Protein AF-M4SA63-F1 (afdb_monomer_lite)

InterPro domains:
  IPR012548 Microtubule-associated tyrosine carboxypeptidase [PF08014] (40-314)
  IPR012548 Microtubule-associated tyrosine carboxypeptidase [PTHR31817] (20-310)
  IPR012548 Microtubule-associated tyrosine carboxypeptidase [SM01154] (38-317)

pLDDT: mean 89.95, std 10.85, range [29.05, 98.69]

Structure (mmCIF, N/CA/C/O backbone):
data_AF-M4SA63-F1
#
_entry.id   AF-M4SA63-F1
#
loop_
_atom_site.group_PDB
_atom_site.id
_atom_site.type_symbol
_atom_site.label_atom_id
_atom_site.label_alt_id
_atom_site.label_comp_id
_atom_site.label_asym_id
_atom_site.label_entity_id
_atom_site.label_seq_id
_atom_site.pdbx_PDB_ins_code
_atom_site.Cartn_x
_atom_site.Cartn_y
_atom_site.Cartn_z
_atom_site.occupancy
_atom_site.B_iso_or_equiv
_atom_site.auth_seq_id
_atom_site.auth_comp_id
_atom_site.auth_asym_id
_atom_site.auth_atom_id
_atom_site.pdbx_PDB_model_num
ATOM 1 N N . MET A 1 1 ? -27.014 4.317 32.267 1.00 65.62 1 MET A N 1
ATOM 2 C CA . MET A 1 1 ? -25.648 3.965 31.837 1.00 65.62 1 MET A CA 1
ATOM 3 C C . MET A 1 1 ? -24.638 4.798 32.592 1.00 65.62 1 MET A C 1
ATOM 5 O O . MET A 1 1 ? -24.848 5.996 32.753 1.00 65.62 1 MET A O 1
ATOM 9 N N . ASN A 1 2 ? -23.556 4.177 33.051 1.00 89.00 2 ASN A N 1
ATOM 10 C CA . ASN A 1 2 ? -22.410 4.895 33.606 1.00 89.00 2 ASN A CA 1
ATOM 11 C C . ASN A 1 2 ? -21.645 5.612 32.469 1.00 89.00 2 ASN A C 1
ATOM 13 O O . ASN A 1 2 ? -21.685 5.180 31.318 1.00 89.00 2 ASN A O 1
ATOM 17 N N . LYS A 1 3 ? -20.914 6.689 32.779 1.00 88.50 3 LYS A N 1
ATOM 18 C CA . LYS A 1 3 ? -20.091 7.479 31.845 1.00 88.50 3 LYS A CA 1
ATOM 19 C C . LYS A 1 3 ? -19.232 6.608 30.916 1.00 88.50 3 LYS A C 1
ATOM 21 O O . LYS A 1 3 ? -19.191 6.860 29.719 1.00 88.50 3 LYS A O 1
ATOM 26 N N . LYS A 1 4 ? -18.623 5.541 31.448 1.00 88.81 4 LYS A N 1
ATOM 27 C CA . LYS A 1 4 ? -17.800 4.596 30.670 1.00 88.81 4 LYS A CA 1
ATOM 28 C C . LYS A 1 4 ? -18.585 3.840 29.592 1.00 88.81 4 LYS A C 1
ATOM 30 O O . LYS A 1 4 ? -18.050 3.567 28.523 1.00 88.81 4 LYS A O 1
ATOM 35 N N . GLU A 1 5 ? -19.840 3.489 29.860 1.00 91.75 5 GLU A N 1
ATOM 36 C CA . GLU A 1 5 ? -20.696 2.798 28.887 1.00 91.75 5 GLU A CA 1
ATOM 37 C C . GLU A 1 5 ? -21.096 3.750 27.759 1.00 91.75 5 GLU A C 1
ATOM 39 O O . GLU A 1 5 ? -21.012 3.381 26.591 1.00 91.75 5 GLU A O 1
ATOM 44 N N . LEU A 1 6 ? -21.426 5.003 28.101 1.00 92.38 6 LEU A N 1
ATOM 45 C CA . LEU A 1 6 ? -21.712 6.055 27.118 1.00 92.38 6 LEU A CA 1
ATOM 46 C C . LEU A 1 6 ? -20.492 6.333 26.226 1.00 92.38 6 LEU A C 1
ATOM 48 O O . LEU A 1 6 ? -20.625 6.476 25.012 1.00 92.38 6 LEU A O 1
ATOM 52 N N . GLU A 1 7 ? -19.289 6.365 26.806 1.00 93.12 7 GLU A N 1
ATOM 53 C CA . GLU A 1 7 ? -18.038 6.507 26.052 1.00 93.12 7 GLU A CA 1
ATOM 54 C C . GLU A 1 7 ? -17.791 5.312 25.125 1.00 93.12 7 GLU A C 1
ATOM 56 O O . GLU A 1 7 ? -17.474 5.504 23.950 1.00 93.12 7 GLU A O 1
ATOM 61 N N . LYS A 1 8 ? -18.000 4.082 25.610 1.00 94.00 8 LYS A N 1
ATOM 62 C CA . LYS A 1 8 ? -17.855 2.867 24.798 1.00 94.00 8 LYS A CA 1
ATOM 63 C C . LYS A 1 8 ? -18.806 2.872 23.602 1.00 94.00 8 LYS A C 1
ATOM 65 O O . LYS A 1 8 ? -18.368 2.613 22.480 1.00 94.00 8 LYS A O 1
ATOM 70 N N . GLU A 1 9 ? -20.082 3.182 23.813 1.00 95.75 9 GLU A N 1
ATOM 71 C CA . GLU A 1 9 ? -21.067 3.263 22.730 1.00 95.75 9 GLU A CA 1
ATOM 72 C C . GLU A 1 9 ? -20.705 4.341 21.710 1.00 95.75 9 GLU A C 1
ATOM 74 O O . GLU A 1 9 ? -20.762 4.099 20.500 1.00 95.75 9 GLU A O 1
ATOM 79 N N . ARG A 1 10 ? -20.247 5.506 22.182 1.00 97.12 10 ARG A N 1
ATOM 80 C CA . ARG A 1 10 ? -19.764 6.584 21.316 1.00 97.12 10 ARG A CA 1
ATOM 81 C C . ARG A 1 10 ? -18.588 6.126 20.453 1.00 97.12 10 ARG A C 1
ATOM 83 O O . ARG A 1 10 ? -18.624 6.339 19.242 1.00 97.12 10 ARG A O 1
ATOM 90 N N . PHE A 1 11 ? -17.590 5.445 21.022 1.00 97.62 11 PHE A N 1
ATOM 91 C CA . PHE A 1 11 ? -16.466 4.902 20.249 1.00 97.62 11 PHE A CA 1
ATOM 92 C C . PHE A 1 11 ? -16.919 3.879 19.204 1.00 97.62 11 PHE A C 1
ATOM 94 O O . PHE A 1 11 ? -16.479 3.948 18.055 1.00 97.62 11 PHE A O 1
ATOM 101 N N . CYS A 1 12 ? -17.837 2.977 19.563 1.00 97.56 12 CYS A N 1
ATOM 102 C CA . CYS A 1 12 ? -18.398 1.999 18.625 1.00 97.56 12 CYS A CA 1
ATOM 103 C C . CYS A 1 12 ? -19.123 2.689 17.459 1.00 97.56 12 CYS A C 1
ATOM 105 O O . CYS A 1 12 ? -18.983 2.287 16.298 1.00 97.56 12 CYS A O 1
ATOM 107 N N . LYS A 1 13 ? -19.870 3.760 17.757 1.00 98.12 13 LYS A N 1
ATOM 108 C CA . LYS A 1 13 ? -20.583 4.565 16.762 1.00 98.12 13 LYS A CA 1
ATOM 109 C C . LYS A 1 13 ? -19.614 5.276 15.818 1.00 98.12 13 LYS A C 1
ATOM 111 O O . LYS A 1 13 ? -19.726 5.096 14.608 1.00 98.12 13 LYS A O 1
ATOM 116 N N . VAL A 1 14 ? -18.631 6.009 16.349 1.00 98.38 14 VAL A N 1
ATOM 117 C CA . VAL A 1 14 ? -17.601 6.689 15.539 1.00 98.38 14 VAL A CA 1
ATOM 118 C C . VAL A 1 14 ? -16.853 5.681 14.668 1.00 98.38 14 VAL A C 1
ATOM 120 O O . VAL A 1 14 ? -16.712 5.887 13.465 1.00 98.38 14 VAL A O 1
ATOM 123 N N . SER A 1 15 ? -16.438 4.551 15.243 1.00 98.00 15 SER A N 1
ATOM 124 C CA . SER A 1 15 ? -15.751 3.486 14.512 1.00 98.00 15 SER A CA 1
ATOM 125 C C . SER A 1 15 ? -16.590 2.926 13.357 1.00 98.00 15 SER A C 1
ATOM 127 O O . SER A 1 15 ? -16.071 2.725 12.261 1.00 98.00 15 SER A O 1
ATOM 129 N N . SER A 1 16 ? -17.894 2.727 13.563 1.00 98.06 16 SER A N 1
ATOM 130 C CA . SER A 1 16 ? -18.808 2.232 12.524 1.00 98.06 16 SER A CA 1
ATOM 131 C C . SER A 1 16 ? -19.021 3.242 11.389 1.00 98.06 16 SER A C 1
ATOM 133 O O . SER A 1 16 ? -19.080 2.853 10.218 1.00 98.06 16 SER A O 1
ATOM 135 N N . ILE A 1 17 ? -19.094 4.537 11.716 1.00 98.50 17 ILE A N 1
ATOM 136 C CA . ILE A 1 17 ? -19.183 5.615 10.721 1.00 98.50 17 ILE A CA 1
ATOM 137 C C . ILE A 1 17 ? -17.892 5.668 9.895 1.00 98.50 17 ILE A C 1
ATOM 139 O O . ILE A 1 17 ? -17.950 5.632 8.667 1.00 98.50 17 ILE A O 1
ATOM 143 N N . LEU A 1 18 ? -16.722 5.661 10.546 1.00 98.19 18 LEU A N 1
ATOM 144 C CA . LEU A 1 18 ? -15.426 5.662 9.856 1.00 98.19 18 LEU A CA 1
ATOM 145 C C . LEU A 1 18 ? -15.227 4.406 8.998 1.00 98.19 18 LEU A C 1
ATOM 147 O O . LEU A 1 18 ? -14.720 4.500 7.882 1.00 98.19 18 LEU A O 1
ATOM 151 N N . TYR A 1 19 ? -15.667 3.234 9.469 1.00 97.31 19 TYR A N 1
ATOM 152 C CA . TYR A 1 19 ? -15.641 2.012 8.664 1.00 97.31 19 TYR A CA 1
ATOM 153 C C . TYR A 1 19 ? -16.449 2.195 7.376 1.00 97.31 19 TYR A C 1
ATOM 155 O O . TYR A 1 19 ? -15.954 1.905 6.287 1.00 97.31 19 TYR A O 1
ATOM 163 N N . SER A 1 20 ? -17.654 2.759 7.479 1.00 97.81 20 SER A N 1
ATOM 164 C CA . SER A 1 20 ? -18.507 3.058 6.323 1.00 97.81 20 SER A CA 1
ATOM 165 C C . SER A 1 20 ? -17.871 4.096 5.390 1.00 97.81 20 SER A C 1
ATOM 167 O O . SER A 1 20 ? -17.934 3.944 4.170 1.00 97.81 20 SER A O 1
ATOM 169 N N . ALA A 1 21 ? -17.197 5.105 5.951 1.00 97.88 21 ALA A N 1
ATOM 170 C CA . ALA A 1 21 ? -16.463 6.125 5.204 1.00 97.88 21 ALA A CA 1
ATOM 171 C C . ALA A 1 21 ? -15.262 5.552 4.431 1.00 97.88 21 ALA A C 1
ATOM 173 O O . ALA A 1 21 ? -14.896 6.089 3.385 1.00 97.88 21 ALA A O 1
ATOM 174 N N . SER A 1 22 ? -14.666 4.460 4.925 1.00 96.38 22 SER A N 1
ATOM 175 C CA . SER A 1 22 ? -13.519 3.797 4.294 1.00 96.38 22 SER A CA 1
ATOM 176 C C . SER A 1 22 ? -13.885 2.946 3.073 1.00 96.38 22 SER A C 1
ATOM 178 O O . SER A 1 22 ? -13.066 2.793 2.173 1.00 96.38 22 SER A O 1
ATOM 180 N N . GLN A 1 23 ? -15.116 2.425 2.995 1.00 94.44 23 GLN A N 1
ATOM 181 C CA . GLN A 1 23 ? -15.518 1.460 1.960 1.00 94.44 23 GLN A CA 1
ATOM 182 C C . GLN A 1 23 ? -15.361 1.955 0.508 1.00 94.44 23 GLN A C 1
ATOM 184 O O . GLN A 1 23 ? -14.928 1.153 -0.328 1.00 94.44 23 GLN A O 1
ATOM 189 N N . PRO A 1 24 ? -15.675 3.227 0.177 1.00 94.88 24 PRO A N 1
ATOM 190 C CA . PRO A 1 24 ? -15.465 3.762 -1.169 1.00 94.88 24 PRO A CA 1
ATOM 191 C C . PRO A 1 24 ? -13.988 3.968 -1.532 1.00 94.88 24 PRO A C 1
ATOM 193 O O . PRO A 1 24 ? -13.669 4.088 -2.712 1.00 94.88 24 PRO A O 1
ATOM 196 N N . ILE A 1 25 ? -13.077 4.016 -0.550 1.00 94.44 25 ILE A N 1
ATOM 197 C CA . ILE A 1 25 ? -11.652 4.285 -0.778 1.00 94.44 25 ILE A CA 1
ATOM 198 C C . ILE A 1 25 ? -10.964 3.012 -1.284 1.00 94.44 25 ILE A C 1
ATOM 200 O O . ILE A 1 25 ? -10.366 2.247 -0.530 1.00 94.44 25 ILE A O 1
ATOM 204 N N . ARG A 1 26 ? -11.043 2.782 -2.596 1.00 92.19 26 ARG A N 1
ATOM 205 C CA . ARG A 1 26 ? -10.422 1.642 -3.289 1.00 92.19 26 ARG A CA 1
ATOM 206 C C . ARG A 1 26 ? -9.298 2.122 -4.209 1.00 92.19 26 ARG A C 1
ATOM 208 O O . ARG A 1 26 ? -9.405 2.077 -5.429 1.00 92.19 26 ARG A O 1
ATOM 215 N N . ILE A 1 27 ? -8.206 2.591 -3.599 1.00 91.50 27 ILE A N 1
ATOM 216 C CA . ILE A 1 27 ? -7.102 3.289 -4.288 1.00 91.50 27 ILE A CA 1
ATOM 217 C C . ILE A 1 27 ? -6.484 2.440 -5.405 1.00 91.50 27 ILE A C 1
ATOM 219 O O . ILE A 1 27 ? -6.336 2.915 -6.525 1.00 91.50 27 ILE A O 1
ATOM 223 N N . LEU A 1 28 ? -6.129 1.180 -5.129 1.00 88.00 28 LEU A N 1
ATOM 224 C CA . LEU A 1 28 ? -5.403 0.350 -6.100 1.00 88.00 28 LEU A CA 1
ATOM 225 C C . LEU A 1 28 ? -6.202 0.097 -7.383 1.00 88.00 28 LEU A C 1
ATOM 227 O O . LEU A 1 28 ? -5.623 0.180 -8.464 1.00 88.00 28 LEU A O 1
ATOM 231 N N . SER A 1 29 ? -7.500 -0.188 -7.254 1.00 87.62 29 SER A N 1
ATOM 232 C CA . SER A 1 29 ? -8.397 -0.411 -8.392 1.00 87.62 29 SER A CA 1
ATOM 233 C C . SER A 1 29 ? -8.751 0.891 -9.101 1.00 87.62 29 SER A C 1
ATOM 235 O O . SER A 1 29 ? -8.842 0.923 -10.319 1.00 87.62 29 SER A O 1
ATOM 237 N N . HIS A 1 30 ? -8.923 1.986 -8.355 1.00 92.19 30 HIS A N 1
ATOM 238 C CA . HIS A 1 30 ? -9.246 3.287 -8.939 1.00 92.19 30 HIS A CA 1
ATOM 239 C C . HIS A 1 30 ? -8.112 3.834 -9.818 1.00 92.19 30 HIS A C 1
ATOM 241 O O . HIS A 1 30 ? -8.360 4.493 -10.824 1.00 92.19 30 HIS A O 1
ATOM 247 N N . LEU A 1 31 ? -6.863 3.538 -9.453 1.00 92.06 31 LEU A N 1
ATOM 248 C CA . LEU A 1 31 ? -5.681 4.000 -10.176 1.00 92.06 31 LEU A CA 1
ATOM 249 C C . LEU A 1 31 ? -5.150 2.979 -11.192 1.00 92.06 31 LEU A C 1
ATOM 251 O O . LEU A 1 31 ? -4.027 3.125 -11.673 1.00 92.06 31 LEU A O 1
ATOM 255 N N . GLU A 1 32 ? -5.888 1.911 -11.485 1.00 90.06 32 GLU A N 1
ATOM 256 C CA . GLU A 1 32 ? -5.429 0.876 -12.406 1.00 90.06 32 GLU A CA 1
ATOM 257 C C . GLU A 1 32 ? -5.242 1.419 -13.832 1.00 90.06 32 GLU A C 1
ATOM 259 O O . GLU A 1 32 ? -6.015 2.237 -14.324 1.00 90.06 32 GLU A O 1
ATOM 264 N N . TRP A 1 33 ? -4.179 0.970 -14.501 1.00 91.12 33 TRP A N 1
ATOM 265 C CA . TRP A 1 33 ? -3.907 1.318 -15.896 1.00 91.12 33 TRP A CA 1
ATOM 266 C C . TRP A 1 33 ? -4.341 0.164 -16.789 1.00 91.12 33 TRP A C 1
ATOM 268 O O . TRP A 1 33 ? -3.924 -0.974 -16.564 1.00 91.12 33 TRP A O 1
ATOM 278 N N . ASN A 1 34 ? -5.115 0.470 -17.830 1.00 88.38 34 ASN A N 1
ATOM 279 C CA . ASN A 1 34 ? -5.462 -0.492 -18.869 1.00 88.38 34 ASN A CA 1
ATOM 280 C C . ASN A 1 34 ? -4.185 -1.036 -19.551 1.00 88.38 34 ASN A C 1
ATOM 282 O O . ASN A 1 34 ? -3.232 -0.297 -19.806 1.00 88.38 34 ASN A O 1
ATOM 286 N N . ARG A 1 35 ? -4.183 -2.334 -19.875 1.00 86.69 35 ARG A N 1
ATOM 287 C CA . ARG A 1 35 ? -3.115 -3.023 -20.617 1.00 86.69 35 ARG A CA 1
ATOM 288 C C . ARG A 1 35 ? -2.782 -2.355 -21.951 1.00 86.69 35 ARG A C 1
ATOM 290 O O . ARG A 1 35 ? -1.629 -2.404 -22.374 1.00 86.69 35 ARG A O 1
ATOM 297 N N . ASP A 1 36 ? -3.751 -1.704 -22.586 1.00 92.25 36 ASP A N 1
ATOM 298 C CA . ASP A 1 36 ? -3.538 -0.991 -23.845 1.00 92.25 36 ASP A CA 1
ATOM 299 C C . ASP A 1 36 ? -2.576 0.194 -23.691 1.00 92.25 36 ASP A C 1
ATOM 301 O O . ASP A 1 36 ? -1.824 0.482 -24.615 1.00 92.25 36 ASP A O 1
ATOM 305 N N . ILE A 1 37 ? -2.485 0.803 -22.501 1.00 94.31 37 ILE A N 1
ATOM 306 C CA . ILE A 1 37 ? -1.506 1.868 -22.220 1.00 94.31 37 ILE A CA 1
ATOM 307 C C . ILE A 1 37 ? -0.079 1.321 -22.352 1.00 94.31 37 ILE A C 1
ATOM 309 O O . ILE A 1 37 ? 0.790 1.969 -22.932 1.00 94.31 37 ILE A O 1
ATOM 313 N N . LYS A 1 38 ? 0.162 0.105 -21.847 1.00 94.25 38 LYS A N 1
ATOM 314 C CA . LYS A 1 38 ? 1.455 -0.577 -21.975 1.00 94.25 38 LYS A CA 1
ATOM 315 C C . LYS A 1 38 ? 1.753 -0.928 -23.429 1.00 94.25 38 LYS A C 1
ATOM 317 O O . LYS A 1 38 ? 2.853 -0.672 -23.903 1.00 94.25 38 LYS A O 1
ATOM 322 N N . ARG A 1 39 ? 0.773 -1.497 -24.138 1.00 94.38 39 ARG A N 1
ATOM 323 C CA . ARG A 1 39 ? 0.911 -1.847 -25.562 1.00 94.38 39 ARG A CA 1
ATOM 324 C C . ARG A 1 39 ? 1.265 -0.622 -26.401 1.00 94.38 39 ARG A C 1
ATOM 326 O O . ARG A 1 39 ? 2.191 -0.694 -27.200 1.00 94.38 39 ARG A O 1
ATOM 333 N N . GLN A 1 40 ? 0.572 0.492 -26.173 1.00 96.31 40 GLN A N 1
ATOM 334 C CA . GLN A 1 40 ? 0.813 1.740 -26.886 1.00 96.31 40 GLN A CA 1
ATOM 335 C C . GLN A 1 40 ? 2.200 2.312 -26.578 1.00 96.31 40 GLN A C 1
ATOM 337 O O . GLN A 1 40 ? 2.919 2.664 -27.502 1.00 96.31 40 GLN A O 1
ATOM 342 N N . PHE A 1 41 ? 2.625 2.316 -25.310 1.00 96.75 41 PHE A N 1
ATOM 343 C CA . PHE A 1 41 ? 3.965 2.778 -24.928 1.00 96.75 41 PHE A CA 1
ATOM 344 C C . PHE A 1 41 ? 5.086 2.040 -25.683 1.00 96.75 41 PHE A C 1
ATOM 346 O O . PHE A 1 41 ? 6.028 2.667 -26.170 1.00 96.75 41 PHE A O 1
ATOM 353 N N . PHE A 1 42 ? 4.964 0.716 -25.838 1.00 96.69 42 PHE A N 1
ATOM 354 C CA . PHE A 1 42 ? 5.915 -0.072 -26.628 1.00 96.69 42 PHE A CA 1
ATOM 355 C C . PHE A 1 42 ? 5.768 0.141 -28.138 1.00 96.69 42 PHE A C 1
ATOM 357 O O . PHE A 1 42 ? 6.776 0.183 -28.842 1.00 96.69 42 PHE A O 1
ATOM 364 N N . ALA A 1 43 ? 4.545 0.323 -28.645 1.00 96.69 43 ALA A N 1
ATOM 365 C CA . ALA A 1 43 ? 4.318 0.686 -30.046 1.00 96.69 43 ALA A CA 1
ATOM 366 C C . ALA A 1 43 ? 4.977 2.034 -30.400 1.00 96.69 43 ALA A C 1
ATOM 368 O O . ALA A 1 43 ? 5.579 2.169 -31.466 1.00 96.69 43 ALA A O 1
ATOM 369 N N . ASP A 1 44 ? 4.973 2.978 -29.456 1.00 95.94 44 ASP A N 1
ATOM 370 C CA . ASP A 1 44 ? 5.649 4.278 -29.537 1.00 95.94 44 ASP A CA 1
ATOM 371 C C . ASP A 1 44 ? 7.163 4.186 -29.242 1.00 95.94 44 ASP A C 1
ATOM 373 O O . ASP A 1 44 ? 7.842 5.196 -29.037 1.00 95.94 44 ASP A O 1
ATOM 377 N N . LYS A 1 45 ? 7.722 2.966 -29.228 1.00 96.25 45 LYS A N 1
ATOM 378 C CA . LYS A 1 45 ? 9.148 2.668 -29.016 1.00 96.25 45 LYS A CA 1
ATOM 379 C C . LYS A 1 45 ? 9.702 3.241 -27.711 1.00 96.25 45 LYS A C 1
ATOM 381 O O . LYS A 1 45 ? 10.874 3.613 -27.663 1.00 96.25 45 LYS A O 1
ATOM 386 N N . CYS A 1 46 ? 8.866 3.331 -26.676 1.00 95.56 46 CYS A N 1
ATOM 387 C CA . CYS A 1 46 ? 9.235 3.834 -25.352 1.00 95.56 46 CYS A CA 1
ATOM 388 C C . CYS A 1 46 ? 9.727 5.293 -25.357 1.00 95.56 46 CYS A C 1
ATOM 390 O O . CYS A 1 46 ? 10.536 5.666 -24.510 1.00 95.56 46 CYS A O 1
ATOM 392 N N . LYS A 1 47 ? 9.290 6.109 -26.327 1.00 93.56 47 LYS A N 1
ATOM 393 C CA . LYS A 1 47 ? 9.738 7.507 -26.491 1.00 93.56 47 LYS A CA 1
ATOM 394 C C . LYS A 1 47 ? 8.689 8.549 -26.133 1.00 93.56 47 LYS A C 1
ATOM 396 O O . LYS A 1 47 ? 9.039 9.699 -25.899 1.00 93.56 47 LYS A O 1
ATOM 401 N N . GLU A 1 48 ? 7.426 8.150 -26.074 1.00 95.00 48 GLU A N 1
ATOM 402 C CA . GLU A 1 48 ? 6.310 9.032 -25.749 1.00 95.00 48 GLU A CA 1
ATOM 403 C C . GLU A 1 48 ? 5.807 8.771 -24.329 1.00 95.00 48 GLU A C 1
ATOM 405 O O . GLU A 1 48 ? 5.831 7.641 -23.830 1.00 95.00 48 GLU A O 1
ATOM 410 N N . LEU A 1 49 ? 5.324 9.823 -23.664 1.00 95.12 49 LEU A N 1
ATOM 411 C CA . LEU A 1 49 ? 4.698 9.669 -22.353 1.00 95.12 49 LEU A CA 1
ATOM 412 C C . LEU A 1 49 ? 3.398 8.854 -22.481 1.00 95.12 49 LEU A C 1
ATOM 414 O O . LEU A 1 49 ? 2.585 9.141 -23.367 1.00 95.12 49 LEU A O 1
ATOM 418 N N . PRO A 1 50 ? 3.140 7.890 -21.574 1.00 94.62 50 PRO A N 1
ATOM 419 C CA . PRO A 1 50 ? 1.863 7.192 -21.543 1.00 94.62 50 PRO A CA 1
ATOM 420 C C . PRO A 1 50 ? 0.690 8.170 -21.420 1.00 94.62 50 PRO A C 1
ATOM 422 O O . PRO A 1 50 ? 0.732 9.116 -20.637 1.00 94.62 50 PRO A O 1
ATOM 425 N N . LYS A 1 51 ? -0.393 7.930 -22.159 1.00 91.69 51 LYS A N 1
ATOM 426 C CA . LYS A 1 51 ? -1.632 8.711 -22.038 1.00 91.69 51 LYS A CA 1
ATOM 427 C C . LYS A 1 51 ? -2.581 7.978 -21.101 1.00 91.69 51 LYS A C 1
ATOM 429 O O . LYS A 1 51 ? -3.029 6.878 -21.416 1.00 91.69 51 LYS A O 1
ATOM 434 N N . VAL A 1 52 ? -2.864 8.573 -19.944 1.00 92.56 52 VAL A N 1
ATOM 435 C CA . VAL A 1 52 ? -3.627 7.923 -18.873 1.00 92.56 52 VAL A CA 1
ATOM 436 C C . VAL A 1 52 ? -4.784 8.806 -18.448 1.00 92.56 52 VAL A C 1
ATOM 438 O O . VAL A 1 52 ? -4.577 9.940 -18.026 1.00 92.56 52 VAL A O 1
ATOM 441 N N . ASN A 1 53 ? -5.990 8.248 -18.516 1.00 90.50 53 ASN A N 1
ATOM 442 C CA . ASN A 1 53 ? -7.203 8.875 -18.013 1.00 90.50 53 ASN A CA 1
ATOM 443 C C . ASN A 1 53 ? -7.704 8.068 -16.818 1.00 90.50 53 ASN A C 1
ATOM 445 O O . ASN A 1 53 ? -7.975 6.874 -16.949 1.00 90.50 53 ASN A O 1
ATOM 449 N N . TYR A 1 54 ? -7.822 8.722 -15.666 1.00 92.56 54 TYR A N 1
ATOM 450 C CA . TYR A 1 54 ? -8.391 8.109 -14.472 1.00 92.56 54 TYR A CA 1
ATOM 451 C C . TYR A 1 54 ? -9.910 8.322 -14.440 1.00 92.56 54 TYR A C 1
ATOM 453 O O . TYR A 1 54 ? -10.387 9.376 -14.877 1.00 92.56 54 TYR A O 1
ATOM 461 N N . PRO A 1 55 ? -10.687 7.346 -13.939 1.00 93.00 55 PRO A N 1
ATOM 462 C CA . PRO A 1 55 ? -12.112 7.548 -13.714 1.00 93.00 55 PRO A CA 1
ATOM 463 C C . PRO A 1 55 ? -12.333 8.675 -12.697 1.00 93.00 55 PRO A C 1
ATOM 465 O O . PRO A 1 55 ? -11.520 8.880 -11.800 1.00 93.00 55 PRO A O 1
ATOM 468 N N . GLN A 1 56 ? -13.446 9.402 -12.807 1.00 94.44 56 GLN A N 1
ATOM 469 C CA . GLN A 1 56 ? -13.803 10.388 -11.787 1.00 94.44 56 GLN A CA 1
ATOM 470 C C . GLN A 1 56 ? -14.181 9.691 -10.475 1.00 94.44 56 GLN A C 1
ATOM 472 O O . GLN A 1 56 ? -14.814 8.633 -10.477 1.00 94.44 56 GLN A O 1
ATOM 477 N N . PHE A 1 57 ? -13.811 10.302 -9.351 1.00 96.94 57 PHE A N 1
ATOM 478 C CA . PHE A 1 57 ? -14.195 9.854 -8.016 1.00 96.94 57 PHE A CA 1
ATOM 479 C C . PHE A 1 57 ? -14.925 10.972 -7.276 1.00 96.94 57 PHE A C 1
ATOM 481 O O . PHE A 1 57 ? -14.387 12.069 -7.144 1.00 96.94 57 PHE A O 1
ATOM 488 N N . ASP A 1 58 ? -16.123 10.680 -6.767 1.00 97.19 58 ASP A N 1
ATOM 489 C CA . ASP A 1 58 ? -16.866 11.593 -5.899 1.00 97.19 58 ASP A CA 1
ATOM 490 C C . ASP A 1 58 ? -16.493 11.350 -4.423 1.00 97.19 58 ASP A C 1
ATOM 492 O O . ASP A 1 58 ? -16.852 10.309 -3.858 1.00 97.19 58 ASP A O 1
ATOM 496 N N . PRO A 1 59 ? -15.793 12.291 -3.760 1.00 97.62 59 PRO A N 1
ATOM 497 C CA . PRO A 1 59 ? -15.405 12.138 -2.366 1.00 97.62 59 PRO A CA 1
ATOM 498 C C . PRO A 1 59 ? -16.545 12.451 -1.385 1.00 97.62 59 PRO A C 1
ATOM 500 O O . PRO A 1 59 ? -16.402 12.167 -0.194 1.00 97.62 59 PRO A O 1
ATOM 503 N N . SER A 1 60 ? -17.671 13.013 -1.845 1.00 98.06 60 SER A N 1
ATOM 504 C CA . SER A 1 60 ? -18.725 13.596 -1.000 1.00 98.06 60 SER A CA 1
ATOM 505 C C . SER A 1 60 ? -19.223 12.644 0.083 1.00 98.06 60 SER A C 1
ATOM 507 O O . SER A 1 60 ? -19.262 13.009 1.256 1.00 98.06 60 SER A O 1
ATOM 509 N N . LYS A 1 61 ? -19.524 11.388 -0.272 1.00 97.56 61 LYS A N 1
ATOM 510 C CA . LYS A 1 61 ? -19.999 10.381 0.693 1.00 97.56 61 LYS A CA 1
ATOM 511 C C . LYS A 1 61 ? -19.003 10.151 1.831 1.00 97.56 61 LYS A C 1
ATOM 513 O O . LYS A 1 61 ? -19.395 10.109 2.996 1.00 97.56 61 LYS A O 1
ATOM 518 N N . THR A 1 62 ? -17.722 9.986 1.506 1.00 98.00 62 THR A N 1
ATOM 519 C CA . THR A 1 62 ? -16.678 9.775 2.515 1.00 98.00 62 THR A CA 1
ATOM 520 C C . THR A 1 62 ? -16.489 11.021 3.373 1.00 98.00 62 THR A C 1
ATOM 522 O O . THR A 1 62 ? -16.391 10.895 4.590 1.00 98.00 62 THR A O 1
ATOM 525 N N . LEU A 1 63 ? -16.474 12.212 2.768 1.00 98.56 63 LEU A N 1
ATOM 526 C CA . LEU A 1 63 ? -16.290 13.472 3.491 1.00 98.56 63 LEU A CA 1
ATOM 527 C C . LEU A 1 63 ? -17.442 13.757 4.462 1.00 98.56 63 LEU A C 1
ATOM 529 O O . LEU A 1 63 ? -17.189 14.125 5.607 1.00 98.56 63 LEU A O 1
ATOM 533 N N . THR A 1 64 ? -18.689 13.516 4.050 1.00 98.69 64 THR A N 1
ATOM 534 C CA . THR A 1 64 ? -19.863 13.640 4.926 1.00 98.69 64 THR A CA 1
ATOM 535 C C . THR A 1 64 ? -19.745 12.722 6.139 1.00 98.69 64 THR A C 1
ATOM 537 O O . THR A 1 64 ? -19.814 13.197 7.270 1.00 98.69 64 THR A O 1
ATOM 540 N N . LEU A 1 65 ? -19.462 11.432 5.929 1.00 98.69 65 LEU A N 1
ATOM 541 C CA . LEU A 1 65 ? -19.310 10.471 7.028 1.00 98.69 65 LEU A CA 1
ATOM 542 C C . LEU A 1 65 ? -18.118 10.809 7.939 1.00 98.69 65 LEU A C 1
ATOM 544 O O . LEU A 1 65 ? -18.199 10.652 9.155 1.00 98.69 65 LEU A O 1
ATOM 548 N N . VAL A 1 66 ? -17.008 11.302 7.383 1.00 98.50 66 VAL A N 1
ATOM 549 C CA . VAL A 1 66 ? -15.866 11.779 8.178 1.00 98.50 66 VAL A CA 1
ATOM 550 C C . VAL A 1 66 ? -16.269 12.958 9.068 1.00 98.50 66 VAL A C 1
ATOM 552 O O . VAL A 1 66 ? -15.908 12.977 10.245 1.00 98.50 66 VAL A O 1
ATOM 555 N N . ASN A 1 67 ? -17.038 13.915 8.548 1.00 98.56 67 ASN A N 1
ATOM 556 C CA . ASN A 1 67 ? -17.513 15.059 9.326 1.00 98.56 67 ASN A CA 1
ATOM 557 C C . ASN A 1 67 ? -18.513 14.642 10.414 1.00 98.56 67 ASN A C 1
ATOM 559 O O . ASN A 1 67 ? -18.394 15.095 11.552 1.00 98.56 67 ASN A O 1
ATOM 563 N N . GLU A 1 68 ? -19.433 13.723 10.109 1.00 98.56 68 GLU A N 1
ATOM 564 C CA . GLU A 1 68 ? -20.342 13.126 11.098 1.00 98.56 68 GLU A CA 1
ATOM 565 C C . GLU A 1 68 ? -19.580 12.416 12.223 1.00 98.56 68 GLU A C 1
ATOM 567 O O . GLU A 1 68 ? -19.896 12.591 13.400 1.00 98.56 68 GLU A O 1
ATOM 572 N N . ALA A 1 69 ? -18.546 11.641 11.880 1.00 98.44 69 ALA A N 1
ATOM 573 C CA . ALA A 1 69 ? -17.693 10.984 12.862 1.00 98.44 69 ALA A CA 1
ATOM 574 C C . ALA A 1 69 ? -16.989 12.009 13.761 1.00 98.44 69 ALA A C 1
ATOM 576 O O . ALA A 1 69 ? -17.029 11.872 14.982 1.00 98.44 69 ALA A O 1
ATOM 577 N N . ARG A 1 70 ? -16.391 13.055 13.175 1.00 98.44 70 ARG A N 1
ATOM 578 C CA . ARG A 1 70 ? -15.676 14.116 13.905 1.00 98.44 70 ARG A CA 1
ATOM 579 C C . ARG A 1 70 ? -16.562 14.895 14.865 1.00 98.44 70 ARG A C 1
ATOM 581 O O . ARG A 1 70 ? -16.102 15.222 15.952 1.00 98.44 70 ARG A O 1
ATOM 588 N N . ALA A 1 71 ? -17.826 15.128 14.516 1.00 98.31 71 ALA A N 1
ATOM 589 C CA . ALA A 1 71 ? -18.787 15.787 15.403 1.00 98.31 71 ALA A CA 1
ATOM 590 C C . ALA A 1 71 ? -19.043 15.010 16.711 1.00 98.31 71 ALA A C 1
ATOM 592 O O . ALA A 1 71 ? -19.529 15.578 17.686 1.00 98.31 71 ALA A O 1
ATOM 593 N N . LEU A 1 72 ? -18.719 13.714 16.738 1.00 97.81 72 LEU A N 1
ATOM 594 C CA . LEU A 1 72 ? -18.874 12.839 17.897 1.00 97.81 72 LEU A CA 1
ATOM 595 C C . LEU A 1 72 ? -17.549 12.553 18.624 1.00 97.81 72 LEU A C 1
ATOM 597 O O . LEU A 1 72 ? -17.572 11.861 19.644 1.00 97.81 72 LEU A O 1
ATOM 601 N N . ILE A 1 73 ? -16.404 13.011 18.107 1.00 96.62 73 ILE A N 1
ATOM 602 C CA . ILE A 1 73 ? -15.077 12.771 18.695 1.00 96.62 73 ILE A CA 1
ATOM 603 C C . ILE A 1 73 ? -14.866 13.708 19.893 1.00 96.62 73 ILE A C 1
ATOM 605 O O . ILE A 1 73 ? -15.140 14.902 19.829 1.00 96.62 73 ILE A O 1
ATOM 609 N N . GLY A 1 74 ? -14.404 13.134 21.005 1.00 95.00 74 GLY A N 1
ATOM 610 C CA . GLY A 1 74 ? -14.075 13.834 22.245 1.00 95.00 74 GLY A CA 1
ATOM 611 C C . GLY A 1 74 ? -12.583 14.167 22.344 1.00 95.00 74 GLY A C 1
ATOM 612 O O . GLY A 1 74 ? -11.950 14.504 21.351 1.00 95.00 74 GLY A O 1
ATOM 613 N N . ASN A 1 75 ? -12.010 14.051 23.547 1.00 94.56 75 ASN A N 1
ATOM 614 C CA . ASN A 1 75 ? -10.614 14.422 23.826 1.00 94.56 75 ASN A CA 1
ATOM 615 C C . ASN A 1 75 ? -9.840 13.364 24.646 1.00 94.56 75 ASN A C 1
ATOM 617 O O . ASN A 1 75 ? -9.040 13.693 25.517 1.00 94.56 75 ASN A O 1
ATOM 621 N N . THR A 1 76 ? -10.123 12.081 24.428 1.00 95.12 76 THR A N 1
ATOM 622 C CA . THR A 1 76 ? -9.350 10.962 25.001 1.00 95.12 76 THR A CA 1
ATOM 623 C C . THR A 1 76 ? -8.270 10.459 24.034 1.00 95.12 76 THR A C 1
ATOM 625 O O . THR A 1 76 ? -8.246 10.824 22.861 1.00 95.12 76 THR A O 1
ATOM 628 N N . ASP A 1 77 ? -7.404 9.544 24.471 1.00 95.44 77 ASP A N 1
ATOM 629 C CA . ASP A 1 77 ? -6.420 8.916 23.572 1.00 95.44 77 ASP A CA 1
ATOM 630 C C . ASP A 1 77 ? -7.070 8.122 22.430 1.00 95.44 77 ASP A C 1
ATOM 632 O O . ASP A 1 77 ? -6.579 8.132 21.296 1.00 95.44 77 ASP A O 1
ATOM 636 N N . ILE A 1 78 ? -8.211 7.481 22.706 1.00 94.94 78 ILE A N 1
ATOM 637 C CA . ILE A 1 78 ? -9.006 6.777 21.693 1.00 94.94 78 ILE A CA 1
ATOM 638 C C . ILE A 1 78 ? -9.598 7.787 20.706 1.00 94.94 78 ILE A C 1
ATOM 640 O O . ILE A 1 78 ? -9.570 7.549 19.501 1.00 94.94 78 ILE A O 1
ATOM 644 N N . ASP A 1 79 ? -10.069 8.938 21.189 1.00 96.75 79 ASP A N 1
ATOM 645 C CA . ASP A 1 79 ? -10.540 10.029 20.330 1.00 96.75 79 ASP A CA 1
ATOM 646 C C . ASP A 1 79 ? -9.434 10.565 19.431 1.00 96.75 79 ASP A C 1
ATOM 648 O O . ASP A 1 79 ? -9.634 10.699 18.227 1.00 96.75 79 ASP A O 1
ATOM 652 N N . ASN A 1 80 ? -8.241 10.785 19.981 1.00 97.19 80 ASN A N 1
ATOM 653 C CA . ASN A 1 80 ? -7.079 11.215 19.212 1.00 97.19 80 ASN A CA 1
ATOM 654 C C . ASN A 1 80 ? -6.712 10.187 18.130 1.00 97.19 80 ASN A C 1
ATOM 656 O O . ASN A 1 80 ? -6.346 10.555 17.012 1.00 97.19 80 ASN A O 1
ATOM 660 N N . TRP A 1 81 ? -6.824 8.891 18.428 1.00 96.19 81 TRP A N 1
ATOM 661 C CA . TRP A 1 81 ? -6.633 7.828 17.441 1.00 96.19 81 TRP A CA 1
ATOM 662 C C . TRP A 1 81 ? -7.717 7.824 16.349 1.00 96.19 81 TRP A C 1
ATOM 664 O O . TRP A 1 81 ? -7.375 7.809 15.164 1.00 96.19 81 TRP A O 1
ATOM 674 N N . LEU A 1 82 ? -8.999 7.930 16.713 1.00 97.38 82 LEU A N 1
ATOM 675 C CA . LEU A 1 82 ? -10.116 8.035 15.763 1.00 97.38 82 LEU A CA 1
ATOM 676 C C . LEU A 1 82 ? -10.006 9.299 14.897 1.00 97.38 82 LEU A C 1
ATOM 678 O O . LEU A 1 82 ? -10.257 9.250 13.691 1.00 97.38 82 LEU A O 1
ATOM 682 N N . GLN A 1 83 ? -9.545 10.409 15.476 1.00 97.94 83 GLN A N 1
ATOM 683 C CA . GLN A 1 83 ? -9.295 11.658 14.764 1.00 97.94 83 GLN A CA 1
ATOM 684 C C . GLN A 1 83 ? -8.218 11.467 13.697 1.00 97.94 83 GLN A C 1
ATOM 686 O O . GLN A 1 83 ? -8.426 11.866 12.547 1.00 97.94 83 GLN A O 1
ATOM 691 N N . ARG A 1 84 ? -7.103 10.796 14.027 1.00 96.88 84 ARG A N 1
ATOM 692 C CA . ARG A 1 84 ? -6.059 10.462 13.043 1.00 96.88 84 ARG A CA 1
ATOM 693 C C . ARG A 1 84 ? -6.615 9.621 11.897 1.00 96.88 84 ARG A C 1
ATOM 695 O O . ARG A 1 84 ? -6.303 9.908 10.743 1.00 96.88 84 ARG A O 1
ATOM 702 N N . ILE A 1 85 ? -7.464 8.632 12.185 1.00 97.12 85 ILE A N 1
ATOM 703 C CA . ILE A 1 85 ? -8.115 7.835 11.135 1.00 97.12 85 ILE A CA 1
ATOM 704 C C . ILE A 1 85 ? -9.002 8.719 10.258 1.00 97.12 85 ILE A C 1
ATOM 706 O O . ILE A 1 85 ? -8.881 8.654 9.037 1.00 97.12 85 ILE A O 1
ATOM 710 N N . SER A 1 86 ? -9.834 9.583 10.849 1.00 98.12 86 SER A N 1
ATOM 711 C CA . SER A 1 86 ? -10.724 10.467 10.086 1.00 98.12 86 SER A CA 1
ATOM 712 C C . SER A 1 86 ? -9.958 11.337 9.075 1.00 98.12 86 SER A C 1
ATOM 714 O O . SER A 1 86 ? -10.366 11.453 7.923 1.00 98.12 86 SER A O 1
ATOM 716 N N . ILE A 1 87 ? -8.796 11.876 9.471 1.00 98.06 87 ILE A N 1
ATOM 717 C CA . ILE A 1 87 ? -7.893 12.651 8.603 1.00 98.06 87 ILE A CA 1
ATOM 718 C C . ILE A 1 87 ? -7.341 11.785 7.465 1.00 98.06 87 ILE A C 1
ATOM 720 O O . ILE A 1 87 ? -7.319 12.215 6.314 1.00 98.06 87 ILE A O 1
ATOM 724 N N . LYS A 1 88 ? -6.922 10.546 7.754 1.00 97.31 88 LYS A N 1
ATOM 725 C CA . LYS A 1 88 ? -6.409 9.630 6.722 1.00 97.31 88 LYS A CA 1
ATOM 726 C C . LYS A 1 88 ? -7.493 9.217 5.719 1.00 97.31 88 LYS A C 1
ATOM 728 O O . LYS A 1 88 ? -7.182 9.058 4.543 1.00 97.31 88 LYS A O 1
ATOM 733 N N . LEU A 1 89 ? -8.748 9.063 6.144 1.00 97.88 89 LEU A N 1
ATOM 734 C CA . LEU A 1 89 ? -9.858 8.770 5.229 1.00 97.88 89 LEU A CA 1
ATOM 735 C C . LEU A 1 89 ? -10.207 9.979 4.353 1.00 97.88 89 LEU A C 1
ATOM 737 O O . LEU A 1 89 ? -10.361 9.818 3.145 1.00 97.88 89 LEU A O 1
ATOM 741 N N . GLU A 1 90 ? -10.257 11.184 4.926 1.00 98.19 90 GLU A N 1
ATOM 742 C CA . GLU A 1 90 ? -10.436 12.423 4.157 1.00 98.19 90 GLU A CA 1
ATOM 743 C C . GLU A 1 90 ? -9.365 12.565 3.072 1.00 98.19 90 GLU A C 1
ATOM 745 O O . GLU A 1 90 ? -9.691 12.698 1.893 1.00 98.19 90 GLU A O 1
ATOM 750 N N . TYR A 1 91 ? -8.087 12.475 3.447 1.00 98.06 91 TYR A N 1
ATOM 751 C CA . TYR A 1 91 ? -6.997 12.571 2.479 1.00 98.06 91 TYR A CA 1
ATOM 752 C C . TYR A 1 91 ? -7.027 11.434 1.460 1.00 98.06 91 TYR A C 1
ATOM 754 O O . TYR A 1 91 ? -6.719 11.676 0.301 1.00 98.06 91 TYR A O 1
ATOM 762 N N . GLY A 1 92 ? -7.445 10.222 1.839 1.00 97.19 92 GLY A N 1
ATOM 763 C CA . GLY A 1 92 ? -7.648 9.118 0.897 1.00 97.19 92 GLY A CA 1
ATOM 764 C C . GLY A 1 92 ? -8.687 9.447 -0.177 1.00 97.19 92 GLY A C 1
ATOM 765 O O . GLY A 1 92 ? -8.426 9.253 -1.364 1.00 97.19 92 GLY A O 1
ATOM 766 N N . ALA A 1 93 ? -9.836 9.995 0.221 1.00 97.81 93 ALA A N 1
ATOM 767 C CA . ALA A 1 93 ? -10.892 10.401 -0.705 1.00 97.81 93 ALA A CA 1
ATOM 768 C C . ALA A 1 93 ? -10.464 11.573 -1.602 1.00 97.81 93 ALA A C 1
ATOM 770 O O . ALA A 1 93 ? -10.656 11.519 -2.816 1.00 97.81 93 ALA A O 1
ATOM 771 N N . LEU A 1 94 ? -9.838 12.604 -1.024 1.00 98.12 94 LEU A N 1
ATOM 772 C CA . LEU A 1 94 ? -9.345 13.764 -1.772 1.00 98.12 94 LEU A CA 1
ATOM 773 C C . LEU A 1 94 ? -8.204 13.401 -2.731 1.00 98.12 94 LEU A C 1
ATOM 775 O O . LEU A 1 94 ? -8.146 13.935 -3.839 1.00 98.12 94 LEU A O 1
ATOM 779 N N . MET A 1 95 ? -7.330 12.470 -2.336 1.00 97.06 95 MET A N 1
ATOM 780 C CA . MET A 1 95 ? -6.280 11.934 -3.199 1.00 97.06 95 MET A CA 1
ATOM 781 C C . MET A 1 95 ? -6.892 11.271 -4.433 1.00 97.06 95 MET A C 1
ATOM 783 O O . MET A 1 95 ? -6.514 11.620 -5.545 1.00 97.06 95 MET A O 1
ATOM 787 N N . MET A 1 96 ? -7.874 10.376 -4.263 1.00 96.75 96 MET A N 1
ATOM 788 C CA . MET A 1 96 ? -8.535 9.723 -5.402 1.00 96.75 96 MET A CA 1
ATOM 789 C C . MET A 1 96 ? -9.285 10.722 -6.292 1.00 96.75 96 MET A C 1
ATOM 791 O O . MET A 1 96 ? -9.140 10.671 -7.507 1.00 96.75 96 MET A O 1
ATOM 795 N N . ALA A 1 97 ? -9.995 11.693 -5.706 1.00 97.50 97 ALA A N 1
ATOM 796 C CA . ALA A 1 97 ? -10.660 12.760 -6.463 1.00 97.50 97 ALA A CA 1
ATOM 797 C C . ALA A 1 97 ? -9.685 13.642 -7.270 1.00 97.50 97 ALA A C 1
ATOM 799 O O . ALA A 1 97 ? -10.094 14.336 -8.197 1.00 97.50 97 ALA A O 1
ATOM 800 N N . SER A 1 98 ? -8.398 13.623 -6.917 1.00 96.88 98 SER A N 1
ATOM 801 C CA . SER A 1 98 ? -7.346 14.423 -7.546 1.00 96.88 98 SER A CA 1
ATOM 802 C C . SER A 1 98 ? -6.463 13.621 -8.511 1.00 96.88 98 SER A C 1
ATOM 804 O O . SER A 1 98 ? -5.435 14.149 -8.943 1.00 96.88 98 SER A O 1
ATOM 806 N N . ALA A 1 99 ? -6.811 12.368 -8.832 1.00 96.19 99 ALA A N 1
ATOM 807 C CA . ALA A 1 99 ? -6.012 11.499 -9.697 1.00 96.19 99 ALA A CA 1
ATOM 808 C C . ALA A 1 99 ? -5.673 12.167 -11.043 1.00 96.19 99 ALA A C 1
ATOM 810 O O . ALA A 1 99 ? -6.514 12.798 -11.681 1.00 96.19 99 ALA A O 1
ATOM 811 N N . GLY A 1 100 ? -4.413 12.054 -11.466 1.00 93.38 100 GLY A N 1
ATOM 812 C CA . GLY A 1 100 ? -3.891 12.694 -12.678 1.00 93.38 100 GLY A CA 1
ATOM 813 C C . GLY A 1 100 ? -3.567 14.186 -12.531 1.00 93.38 100 GLY A C 1
ATOM 814 O O . GLY A 1 100 ? -3.168 14.818 -13.505 1.00 93.38 100 GLY A O 1
ATOM 815 N N . THR A 1 101 ? -3.700 14.765 -11.332 1.00 94.06 101 THR A N 1
ATOM 816 C CA . THR A 1 101 ? -3.352 16.170 -11.057 1.00 94.06 101 THR A CA 1
ATOM 817 C C . THR A 1 101 ? -2.210 16.288 -10.050 1.00 94.06 101 THR A C 1
ATOM 819 O O . THR A 1 101 ? -1.894 15.349 -9.320 1.00 94.06 101 THR A O 1
ATOM 822 N N . LYS A 1 102 ? -1.618 17.484 -9.944 1.00 91.56 102 LYS A N 1
ATOM 823 C CA . LYS A 1 102 ? -0.574 17.783 -8.948 1.00 91.56 102 LYS A CA 1
ATOM 824 C C . LYS A 1 102 ? -1.043 17.563 -7.502 1.00 91.56 102 LYS A C 1
ATOM 826 O O . LYS A 1 102 ? -0.273 17.070 -6.681 1.00 91.56 102 LYS A O 1
ATOM 831 N N . LYS A 1 103 ? -2.324 17.832 -7.211 1.00 95.06 103 LYS A N 1
ATOM 832 C CA . LYS A 1 103 ? -2.916 17.649 -5.873 1.00 95.06 103 LYS A CA 1
ATOM 833 C C . LYS A 1 103 ? -2.892 16.195 -5.400 1.00 95.06 103 LYS A C 1
ATOM 835 O O . LYS A 1 103 ? -2.866 15.956 -4.196 1.00 95.06 103 LYS A O 1
ATOM 840 N N . PHE A 1 104 ? -2.866 15.224 -6.319 1.00 95.75 104 PHE A N 1
ATOM 841 C CA . PHE A 1 104 ? -2.724 13.813 -5.957 1.00 95.75 104 PHE A CA 1
ATOM 842 C C . PHE A 1 104 ? -1.477 13.583 -5.097 1.00 95.75 104 PHE A C 1
ATOM 844 O O . PHE A 1 104 ? -1.559 12.953 -4.043 1.00 95.75 104 PHE A O 1
ATOM 851 N N . TYR A 1 105 ? -0.336 14.135 -5.519 1.00 94.06 105 TYR A N 1
ATOM 852 C CA . TYR A 1 105 ? 0.924 13.988 -4.797 1.00 94.06 105 TYR A CA 1
ATOM 853 C C . TYR A 1 105 ? 0.871 14.657 -3.421 1.00 94.06 105 TYR A C 1
ATOM 855 O O . TYR A 1 105 ? 1.285 14.044 -2.444 1.00 94.06 105 TYR A O 1
ATOM 863 N N . GLU A 1 106 ? 0.288 15.854 -3.314 1.00 95.00 106 GLU A N 1
ATOM 864 C CA . GLU A 1 106 ? 0.154 16.564 -2.032 1.00 95.00 106 GLU A CA 1
ATOM 865 C C . GLU A 1 106 ? -0.604 15.730 -0.985 1.00 95.00 106 GLU A C 1
ATOM 867 O O . GLU A 1 106 ? -0.206 15.655 0.180 1.00 95.00 106 GLU A O 1
ATOM 872 N N . PHE A 1 107 ? -1.698 15.070 -1.383 1.00 96.31 107 PHE A N 1
ATOM 873 C CA . PHE A 1 107 ? -2.426 14.171 -0.485 1.00 96.31 107 PHE A CA 1
ATOM 874 C C . PHE A 1 107 ? -1.684 12.850 -0.252 1.00 96.31 107 PHE A C 1
ATOM 876 O O . PHE A 1 107 ? -1.679 12.355 0.877 1.00 96.31 107 PHE A O 1
ATOM 883 N N . SER A 1 108 ? -1.015 12.306 -1.272 1.00 94.62 108 SER A N 1
ATOM 884 C CA . SER A 1 108 ? -0.173 11.111 -1.145 1.00 94.62 108 SER A CA 1
ATOM 885 C C . SER A 1 108 ? 0.957 11.319 -0.129 1.00 94.62 108 SER A C 1
ATOM 887 O O . SER A 1 108 ? 1.141 10.485 0.758 1.00 94.62 108 SER A O 1
ATOM 889 N N . GLU A 1 109 ? 1.653 12.459 -0.169 1.00 94.06 109 GLU A N 1
ATOM 890 C CA . GLU A 1 109 ? 2.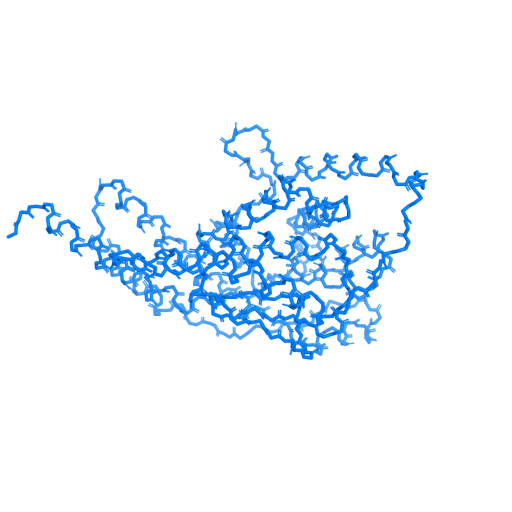705 12.817 0.791 1.00 94.06 109 GLU A CA 1
ATOM 891 C C . GLU A 1 109 ? 2.143 12.908 2.219 1.00 94.06 109 GLU A C 1
ATOM 893 O O . GLU A 1 109 ? 2.728 12.367 3.156 1.00 94.06 109 GLU A O 1
ATOM 898 N N . LYS A 1 110 ? 0.959 13.506 2.411 1.00 94.25 110 LYS A N 1
ATOM 899 C CA . LYS A 1 110 ? 0.297 13.555 3.732 1.00 94.25 110 LYS A CA 1
ATOM 900 C C . LYS A 1 110 ? -0.120 12.172 4.251 1.00 94.25 110 LYS A C 1
ATOM 902 O O . LYS A 1 110 ? -0.210 11.950 5.467 1.00 94.25 110 LYS A O 1
ATOM 907 N N . LEU A 1 111 ? -0.422 11.232 3.356 1.00 93.50 111 LEU A N 1
ATOM 908 C CA . LEU A 1 111 ? -0.817 9.871 3.715 1.00 93.50 111 LEU A CA 1
ATOM 909 C C . LEU A 1 111 ? 0.389 8.993 4.038 1.00 93.50 111 LEU A C 1
ATOM 911 O O . LEU A 1 111 ? 0.437 8.442 5.144 1.00 93.50 111 LEU A O 1
ATOM 915 N N . TYR A 1 112 ? 1.342 8.910 3.112 1.00 92.00 112 TYR A N 1
ATOM 916 C CA . TYR A 1 112 ? 2.427 7.927 3.099 1.00 92.00 112 TYR A CA 1
ATOM 917 C C . TYR A 1 112 ? 3.798 8.517 3.461 1.00 92.00 112 TYR A C 1
ATOM 919 O O . TYR A 1 112 ? 4.686 7.786 3.906 1.00 92.00 112 TYR A O 1
ATOM 927 N N . GLY A 1 113 ? 3.950 9.838 3.363 1.00 92.38 113 GLY A N 1
ATOM 928 C CA . GLY A 1 113 ? 5.219 10.547 3.499 1.00 92.38 113 GLY A CA 1
ATOM 929 C C . GLY A 1 113 ? 5.995 10.626 2.185 1.00 92.38 113 GLY A C 1
ATOM 930 O O . GLY A 1 113 ? 5.500 10.246 1.126 1.00 92.38 113 GLY A O 1
ATOM 931 N N . LYS A 1 114 ? 7.234 11.109 2.280 1.00 93.31 114 LYS A N 1
ATOM 932 C CA . LYS A 1 114 ? 8.225 11.126 1.196 1.00 93.31 114 LYS A CA 1
ATOM 933 C C . LYS A 1 114 ? 9.518 10.423 1.629 1.00 93.31 114 LYS A C 1
ATOM 935 O O . LYS A 1 114 ? 9.735 10.290 2.837 1.00 93.31 114 LYS A O 1
ATOM 940 N N . PRO A 1 115 ? 10.385 9.999 0.690 1.00 94.50 115 PRO A N 1
ATOM 941 C CA . PRO A 1 115 ? 11.638 9.300 0.994 1.00 94.50 115 PRO A CA 1
ATOM 942 C C . PRO A 1 115 ? 12.575 10.019 1.970 1.00 94.50 115 PRO A C 1
ATOM 944 O O . PRO A 1 115 ? 13.346 9.360 2.659 1.00 94.50 115 PRO A O 1
ATOM 947 N N . THR A 1 116 ? 12.500 11.349 2.043 1.00 95.00 116 THR A N 1
ATOM 948 C CA . THR A 1 116 ? 13.315 12.189 2.934 1.00 95.00 116 THR A CA 1
ATOM 949 C C . THR A 1 116 ? 12.695 12.425 4.310 1.00 95.00 116 THR A C 1
ATOM 951 O O . THR A 1 116 ? 13.327 13.041 5.164 1.00 95.00 116 THR A O 1
ATOM 954 N N . ASN A 1 117 ? 11.469 11.953 4.564 1.00 93.75 117 ASN A N 1
ATOM 955 C CA . ASN A 1 117 ? 10.893 12.034 5.904 1.00 93.75 117 ASN A CA 1
ATOM 956 C C . ASN A 1 117 ? 11.631 11.061 6.835 1.00 93.75 117 ASN A C 1
ATOM 958 O O . ASN A 1 117 ? 11.769 9.888 6.476 1.00 93.75 117 ASN A O 1
ATOM 962 N N . PRO A 1 118 ? 12.055 11.497 8.033 1.00 92.25 118 PRO A N 1
ATOM 963 C CA . PRO A 1 118 ? 12.761 10.626 8.959 1.00 92.25 118 PRO A CA 1
ATOM 964 C C . PRO A 1 118 ? 11.867 9.482 9.450 1.00 92.25 118 PRO A C 1
ATOM 966 O O . PRO A 1 118 ? 10.636 9.603 9.534 1.00 92.25 118 PRO A O 1
ATOM 969 N N . PHE A 1 119 ? 12.498 8.365 9.802 1.00 86.94 119 PHE A N 1
ATOM 970 C CA . PHE A 1 119 ? 11.872 7.321 10.599 1.00 86.94 119 PHE A CA 1
ATOM 971 C C . PHE A 1 119 ? 11.556 7.835 12.013 1.00 86.94 119 PHE A C 1
ATOM 973 O O . PHE A 1 119 ? 11.852 8.969 12.390 1.00 86.94 119 PHE A O 1
ATOM 980 N N . THR A 1 120 ? 10.930 6.986 12.827 1.00 83.44 120 THR A N 1
ATOM 981 C CA . THR A 1 120 ? 10.580 7.313 14.219 1.00 83.44 120 THR A CA 1
ATOM 982 C C . THR A 1 120 ? 11.793 7.603 15.104 1.00 83.44 120 THR A C 1
ATOM 984 O O . THR A 1 120 ? 11.626 8.181 16.171 1.00 83.44 120 THR A O 1
ATOM 987 N N . ASP A 1 121 ? 12.997 7.209 14.679 1.00 84.81 121 ASP A N 1
ATOM 988 C CA . ASP A 1 121 ? 14.256 7.507 15.367 1.00 84.81 121 ASP A CA 1
ATOM 989 C C . ASP A 1 121 ? 14.720 8.966 15.192 1.00 84.81 121 ASP A C 1
ATOM 991 O O . ASP A 1 121 ? 15.618 9.406 15.909 1.00 84.81 121 ASP A O 1
ATOM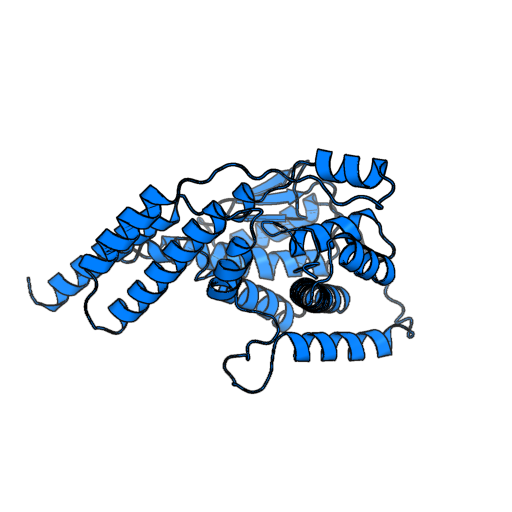 995 N N . GLY A 1 122 ? 14.125 9.709 14.248 1.00 87.94 122 GLY A N 1
ATOM 996 C CA . GLY A 1 122 ? 14.497 11.082 13.908 1.00 87.94 122 GLY A CA 1
ATOM 997 C C . GLY A 1 122 ? 15.880 11.231 13.265 1.00 87.94 122 GLY A C 1
ATOM 998 O O . GLY A 1 122 ? 16.346 12.358 13.124 1.00 87.94 122 GLY A O 1
ATOM 999 N N . LYS A 1 123 ? 16.551 10.128 12.914 1.00 87.62 123 LYS A N 1
ATOM 1000 C CA . LYS A 1 123 ? 17.959 10.120 12.486 1.00 87.62 123 LYS A CA 1
ATOM 1001 C C . LYS A 1 123 ? 18.143 9.628 11.068 1.00 87.62 123 LYS A C 1
ATOM 1003 O O . LYS A 1 123 ? 18.972 10.183 10.360 1.00 87.62 123 LYS A O 1
ATOM 1008 N N . SER A 1 124 ? 17.420 8.580 10.692 1.00 90.06 124 SER A N 1
ATOM 1009 C CA . SER A 1 124 ? 17.578 7.938 9.395 1.00 90.06 124 SER A CA 1
ATOM 1010 C C . SER A 1 124 ? 16.335 8.131 8.534 1.00 90.06 124 SER A C 1
ATOM 1012 O O . SER A 1 124 ? 15.214 8.256 9.034 1.00 90.06 124 SER A O 1
ATOM 1014 N N . THR A 1 125 ? 16.527 8.175 7.222 1.00 95.00 125 THR A N 1
ATOM 1015 C CA . THR A 1 125 ? 15.452 8.301 6.233 1.00 95.00 125 THR A CA 1
ATOM 1016 C C . THR A 1 125 ? 15.363 7.048 5.355 1.00 95.00 125 THR A C 1
ATOM 1018 O O . THR A 1 125 ? 16.369 6.359 5.144 1.00 95.00 125 THR A O 1
ATOM 1021 N N . PRO A 1 126 ? 14.184 6.743 4.777 1.00 93.94 126 PRO A N 1
ATOM 1022 C CA . PRO A 1 126 ? 14.067 5.715 3.745 1.00 93.94 126 PRO A CA 1
ATOM 1023 C C . PRO A 1 126 ? 15.071 5.896 2.600 1.00 93.94 126 PRO A C 1
ATOM 1025 O O . PRO A 1 126 ? 15.607 4.909 2.101 1.00 93.94 126 PRO A O 1
ATOM 1028 N N . LEU A 1 127 ? 15.345 7.144 2.203 1.00 96.00 127 LEU A N 1
ATOM 1029 C CA . LEU A 1 127 ? 16.292 7.463 1.137 1.00 96.00 127 LEU A CA 1
ATOM 1030 C C . LEU A 1 127 ? 17.738 7.096 1.501 1.00 96.00 127 LEU A C 1
ATOM 1032 O O . LEU A 1 127 ? 18.445 6.511 0.683 1.00 96.00 127 LEU A O 1
ATOM 1036 N N . GLU A 1 128 ? 18.197 7.408 2.712 1.00 94.44 128 GLU A N 1
ATOM 1037 C CA . GLU A 1 128 ? 19.544 7.031 3.172 1.00 94.44 128 GLU A CA 1
ATOM 1038 C C . GLU A 1 128 ? 19.709 5.513 3.257 1.00 94.44 128 GLU A C 1
ATOM 1040 O O . GLU A 1 128 ? 20.738 4.973 2.842 1.00 94.44 128 GLU A O 1
ATOM 1045 N N . LEU A 1 129 ? 18.680 4.815 3.743 1.00 91.75 129 LEU A N 1
ATOM 1046 C CA . LEU A 1 129 ? 18.680 3.358 3.807 1.00 91.75 129 LEU A CA 1
ATOM 1047 C C . LEU A 1 129 ? 18.730 2.739 2.402 1.00 91.75 129 LEU A C 1
ATOM 1049 O O . LEU A 1 129 ? 19.539 1.846 2.155 1.00 91.75 129 LEU A O 1
ATOM 1053 N N . ALA A 1 130 ? 17.929 3.253 1.464 1.00 94.06 130 ALA A N 1
ATOM 1054 C CA . ALA A 1 130 ? 17.944 2.814 0.070 1.00 94.06 130 ALA A CA 1
ATOM 1055 C C . ALA A 1 130 ? 19.318 3.025 -0.583 1.00 94.06 130 ALA A C 1
ATOM 1057 O O . ALA A 1 130 ? 19.850 2.104 -1.195 1.00 94.06 130 ALA A O 1
ATOM 1058 N N . ASN A 1 131 ? 19.935 4.194 -0.385 1.00 93.75 131 ASN A N 1
ATOM 1059 C CA . ASN A 1 131 ? 21.289 4.476 -0.870 1.00 93.75 131 ASN A CA 1
ATOM 1060 C C . ASN A 1 131 ? 22.346 3.552 -0.249 1.00 93.75 131 ASN A C 1
ATOM 1062 O O . ASN A 1 131 ? 23.313 3.178 -0.910 1.00 93.75 131 ASN A O 1
ATOM 1066 N N . THR A 1 132 ? 22.185 3.191 1.025 1.00 91.31 132 THR A N 1
ATOM 1067 C CA . THR A 1 132 ? 23.101 2.270 1.710 1.00 91.31 132 THR A CA 1
ATOM 1068 C C . THR A 1 132 ? 23.014 0.875 1.102 1.00 91.31 132 THR A C 1
ATOM 1070 O O . THR A 1 132 ? 24.047 0.305 0.752 1.00 91.31 132 THR A O 1
ATOM 1073 N N . PHE A 1 133 ? 21.798 0.356 0.904 1.00 89.00 133 PHE A N 1
ATOM 1074 C CA . PHE A 1 133 ? 21.599 -0.929 0.236 1.00 89.00 133 PHE A CA 1
ATOM 1075 C C . PHE A 1 133 ? 22.093 -0.909 -1.208 1.00 89.00 133 PHE A C 1
ATOM 1077 O O . PHE A 1 133 ? 22.794 -1.832 -1.606 1.00 89.00 133 PHE A O 1
ATOM 1084 N N . ASP A 1 134 ? 21.800 0.144 -1.973 1.00 88.50 134 ASP A N 1
ATOM 1085 C CA . ASP A 1 134 ? 22.260 0.265 -3.359 1.00 88.50 134 ASP A CA 1
ATOM 1086 C C . ASP A 1 134 ? 23.792 0.212 -3.459 1.00 88.50 134 ASP A C 1
ATOM 1088 O O . ASP A 1 134 ? 24.335 -0.572 -4.240 1.00 88.50 134 ASP A O 1
ATOM 1092 N N . LYS A 1 135 ? 24.502 0.959 -2.602 1.00 88.50 135 LYS A N 1
ATOM 1093 C CA . LYS A 1 135 ? 25.973 0.944 -2.538 1.00 88.50 135 LYS A CA 1
ATOM 1094 C C . LYS A 1 135 ? 26.524 -0.420 -2.138 1.00 88.50 135 LYS A C 1
ATOM 1096 O O . LYS A 1 135 ? 27.458 -0.911 -2.771 1.00 88.50 135 LYS A O 1
ATOM 1101 N N . GLN A 1 136 ? 25.965 -1.025 -1.090 1.00 86.19 136 GLN A N 1
ATOM 1102 C CA . GLN A 1 136 ? 26.427 -2.321 -0.601 1.00 86.19 136 GLN A CA 1
ATOM 1103 C C . GLN A 1 136 ? 26.190 -3.411 -1.645 1.00 86.19 136 GLN A C 1
ATOM 1105 O O . GLN A 1 136 ? 27.133 -4.095 -2.018 1.00 86.19 136 GLN A O 1
ATOM 1110 N N . ILE A 1 137 ? 24.979 -3.533 -2.188 1.00 83.50 137 ILE A N 1
ATOM 1111 C CA . ILE A 1 137 ? 24.644 -4.558 -3.186 1.00 83.50 137 ILE A CA 1
ATOM 1112 C C . ILE A 1 137 ? 25.486 -4.374 -4.455 1.00 83.50 137 ILE A C 1
ATOM 1114 O O . ILE A 1 137 ? 26.041 -5.346 -4.964 1.00 83.50 137 ILE A O 1
ATOM 1118 N N . SER A 1 138 ? 25.665 -3.135 -4.924 1.00 80.88 138 SER A N 1
ATOM 1119 C CA . SER A 1 138 ? 26.492 -2.849 -6.105 1.00 80.88 138 SER A CA 1
ATOM 1120 C C . SER A 1 138 ? 27.963 -3.233 -5.914 1.00 80.88 138 SER A C 1
ATOM 1122 O O . SER A 1 138 ? 28.610 -3.639 -6.875 1.00 80.88 138 SER A O 1
ATOM 1124 N N . SER A 1 139 ? 28.493 -3.174 -4.686 1.00 76.81 139 SER A N 1
ATOM 1125 C CA . SER A 1 139 ? 29.861 -3.633 -4.394 1.00 76.81 139 SER A CA 1
ATOM 1126 C C . SER A 1 139 ? 30.046 -5.150 -4.538 1.00 76.81 139 SER A C 1
ATOM 1128 O O . SER A 1 139 ? 31.155 -5.603 -4.820 1.00 76.81 139 SER A O 1
ATOM 1130 N N . TYR A 1 140 ? 28.962 -5.927 -4.420 1.00 68.75 140 TYR A N 1
ATOM 1131 C CA . TYR A 1 140 ? 28.966 -7.384 -4.587 1.00 68.75 140 TYR A CA 1
ATOM 1132 C C . TYR A 1 140 ? 28.559 -7.842 -5.992 1.00 68.75 140 TYR A C 1
ATOM 1134 O O . TYR A 1 140 ? 28.756 -9.007 -6.317 1.00 68.75 140 TYR A O 1
ATOM 1142 N N . ALA A 1 141 ? 28.049 -6.951 -6.849 1.00 61.03 141 ALA A N 1
ATOM 1143 C CA . ALA A 1 141 ? 27.560 -7.300 -8.189 1.00 61.03 141 ALA A CA 1
ATOM 1144 C C . ALA A 1 141 ? 28.637 -7.893 -9.123 1.00 61.03 141 ALA A C 1
ATOM 1146 O O . ALA A 1 141 ? 28.302 -8.541 -10.109 1.00 61.03 141 ALA A O 1
ATOM 1147 N N . ASN A 1 142 ? 29.922 -7.699 -8.805 1.00 56.94 142 ASN A N 1
ATOM 1148 C CA . ASN A 1 142 ? 31.051 -8.269 -9.548 1.00 56.94 142 ASN A CA 1
ATOM 1149 C C . ASN A 1 142 ? 31.479 -9.663 -9.053 1.00 56.94 142 ASN A C 1
ATOM 1151 O O . ASN A 1 142 ? 32.398 -10.248 -9.624 1.00 56.94 142 ASN A O 1
ATOM 1155 N N . TYR A 1 143 ? 30.864 -10.186 -7.989 1.00 57.09 143 TYR A N 1
ATOM 1156 C CA . TYR A 1 143 ? 31.143 -11.522 -7.471 1.00 57.09 143 TYR A CA 1
ATOM 1157 C C . TYR A 1 143 ? 30.061 -12.493 -7.942 1.00 57.09 143 TYR A C 1
ATOM 1159 O O . TYR A 1 143 ? 28.912 -12.414 -7.510 1.00 57.09 143 TYR A O 1
ATOM 1167 N N . ASP A 1 144 ? 30.437 -13.434 -8.809 1.00 53.56 144 ASP A N 1
ATOM 1168 C CA . ASP A 1 144 ? 29.601 -14.597 -9.099 1.00 53.56 144 ASP A CA 1
ATOM 1169 C C . ASP A 1 144 ? 29.646 -15.545 -7.894 1.00 53.56 144 ASP A C 1
ATOM 1171 O O . ASP A 1 144 ? 30.633 -16.243 -7.659 1.00 53.56 144 ASP A O 1
ATOM 1175 N N . LEU A 1 145 ? 28.584 -15.521 -7.087 1.00 59.75 145 LEU A N 1
ATOM 1176 C CA . LEU A 1 145 ? 28.445 -16.373 -5.906 1.00 59.75 145 LEU A CA 1
ATOM 1177 C C . LEU A 1 145 ? 28.010 -17.808 -6.255 1.00 59.75 145 LEU A C 1
ATOM 1179 O O . LEU A 1 145 ? 27.771 -18.598 -5.343 1.00 59.75 145 LEU A O 1
ATOM 1183 N N . GLY A 1 146 ? 27.911 -18.165 -7.543 1.00 47.75 146 GLY A N 1
ATOM 1184 C CA . GLY A 1 146 ? 27.612 -19.530 -7.974 1.00 47.75 146 GLY A CA 1
ATOM 1185 C C . GLY A 1 146 ? 26.217 -19.996 -7.560 1.00 47.75 146 GLY A C 1
ATOM 1186 O O . GLY A 1 146 ? 26.041 -21.152 -7.172 1.00 47.75 146 GLY A O 1
ATOM 1187 N N . ALA A 1 147 ? 25.224 -19.101 -7.603 1.00 55.97 147 ALA A N 1
ATOM 1188 C CA . ALA A 1 147 ? 23.850 -19.471 -7.295 1.00 55.97 147 ALA A CA 1
ATOM 1189 C C . ALA A 1 147 ? 23.342 -20.473 -8.350 1.00 55.97 147 ALA A C 1
ATOM 1191 O O . ALA A 1 147 ? 23.426 -20.187 -9.550 1.00 55.97 147 ALA A O 1
ATOM 1192 N N . PRO A 1 148 ? 22.818 -21.646 -7.946 1.00 53.53 148 PRO A N 1
ATOM 1193 C CA . PRO A 1 148 ? 22.190 -22.554 -8.892 1.00 53.53 148 PRO A CA 1
ATOM 1194 C C . PRO A 1 148 ? 21.038 -21.830 -9.606 1.00 53.53 148 PRO A C 1
ATOM 1196 O O . PRO A 1 148 ? 20.402 -20.955 -9.006 1.00 53.53 148 PRO A O 1
ATOM 1199 N N . PRO A 1 149 ? 20.753 -22.169 -10.877 1.00 57.19 149 PRO A N 1
ATOM 1200 C CA . PRO A 1 149 ? 19.654 -21.553 -11.601 1.00 57.19 149 PRO A CA 1
ATOM 1201 C C . PRO A 1 149 ? 18.362 -21.717 -10.788 1.00 57.19 149 PRO A C 1
ATOM 1203 O O . PRO A 1 149 ? 18.108 -22.814 -10.279 1.00 57.19 149 PRO A O 1
ATOM 1206 N N . PRO A 1 150 ? 17.562 -20.647 -10.638 1.00 61.03 150 PRO A N 1
ATOM 1207 C CA . PRO A 1 150 ? 16.361 -20.684 -9.821 1.00 61.03 150 PRO A CA 1
ATOM 1208 C C . PRO A 1 150 ? 15.453 -21.821 -10.291 1.00 61.03 150 PRO A C 1
ATOM 1210 O O . PRO A 1 150 ? 15.061 -21.879 -11.460 1.00 61.03 150 PRO A O 1
ATOM 1213 N N . MET A 1 151 ? 15.142 -22.750 -9.384 1.00 64.94 151 MET A N 1
ATOM 1214 C CA . MET A 1 151 ? 14.188 -23.815 -9.668 1.00 64.94 151 MET A CA 1
ATOM 1215 C C . MET A 1 151 ? 12.817 -23.176 -9.871 1.00 64.94 151 MET A C 1
ATOM 1217 O O . MET A 1 151 ? 12.368 -22.405 -9.028 1.00 64.94 151 MET A O 1
ATOM 1221 N N . CYS A 1 152 ? 12.186 -23.461 -11.008 1.00 74.94 152 CYS A N 1
ATOM 1222 C CA . CYS A 1 152 ? 10.879 -22.920 -11.346 1.00 74.94 152 CYS A CA 1
ATOM 1223 C C . CYS A 1 152 ? 9.784 -23.839 -10.801 1.00 74.94 152 CYS A C 1
ATOM 1225 O O . CYS A 1 152 ? 9.393 -24.802 -11.463 1.00 74.94 152 CYS A O 1
ATOM 1227 N N . TYR A 1 153 ? 9.301 -23.558 -9.595 1.00 76.69 153 TYR A N 1
ATOM 1228 C CA . TYR A 1 153 ? 8.154 -24.249 -9.021 1.00 76.69 153 TYR A CA 1
ATOM 1229 C C . TYR A 1 153 ? 6.874 -23.871 -9.759 1.00 76.69 153 TYR A C 1
ATOM 1231 O O . TYR A 1 153 ? 6.651 -22.708 -10.118 1.00 76.69 153 TYR A O 1
ATOM 1239 N N . LEU A 1 154 ? 6.013 -24.868 -9.967 1.00 83.81 154 LEU A N 1
ATOM 1240 C CA . LEU A 1 154 ? 4.706 -24.650 -10.564 1.00 83.81 154 LEU A CA 1
ATOM 1241 C C . LEU A 1 154 ? 3.799 -23.937 -9.561 1.00 83.81 154 LEU A C 1
ATOM 1243 O O . LEU A 1 154 ? 3.860 -24.170 -8.353 1.00 83.81 154 LEU A O 1
ATOM 1247 N N . ALA A 1 155 ? 2.872 -23.127 -10.073 1.00 85.25 155 ALA A N 1
ATOM 1248 C CA . ALA A 1 155 ? 1.853 -22.481 -9.249 1.00 85.25 155 ALA A CA 1
ATOM 1249 C C . ALA A 1 155 ? 1.061 -23.483 -8.380 1.00 85.25 155 ALA A C 1
ATOM 1251 O O . ALA A 1 155 ? 0.601 -23.115 -7.304 1.00 85.25 155 ALA A O 1
ATOM 1252 N N . SER A 1 156 ? 0.931 -24.744 -8.815 1.00 88.88 156 SER A N 1
ATOM 1253 C CA . SER A 1 156 ? 0.316 -25.832 -8.041 1.00 88.88 156 SER A CA 1
ATOM 1254 C C . SER A 1 156 ? 1.080 -26.189 -6.772 1.00 88.88 156 SER A C 1
ATOM 1256 O O . SER A 1 156 ? 0.456 -26.420 -5.738 1.00 88.88 156 SER A O 1
ATOM 1258 N N . ASP A 1 157 ? 2.410 -26.203 -6.829 1.00 88.88 157 ASP A N 1
ATOM 1259 C CA . ASP A 1 157 ? 3.243 -26.559 -5.681 1.00 88.88 157 ASP A CA 1
ATOM 1260 C C . ASP A 1 157 ? 3.196 -25.444 -4.638 1.00 88.88 157 ASP A C 1
ATOM 1262 O O . ASP A 1 157 ? 2.988 -25.698 -3.451 1.00 88.88 157 ASP A O 1
ATOM 1266 N N . ILE A 1 158 ? 3.276 -24.193 -5.099 1.00 88.62 158 ILE A N 1
ATOM 1267 C CA . ILE A 1 158 ? 3.134 -23.007 -4.251 1.00 88.62 158 ILE A CA 1
ATOM 1268 C C . ILE A 1 158 ? 1.733 -22.932 -3.648 1.00 88.62 158 ILE A C 1
ATOM 1270 O O . ILE A 1 158 ? 1.596 -22.654 -2.460 1.00 88.62 158 ILE A O 1
ATOM 1274 N N . ALA A 1 159 ? 0.687 -23.218 -4.431 1.00 91.38 159 ALA A N 1
ATOM 1275 C CA . ALA A 1 159 ? -0.683 -23.245 -3.930 1.00 91.38 159 ALA A CA 1
ATOM 1276 C C . ALA A 1 159 ? -0.861 -24.282 -2.822 1.00 91.38 159 ALA A C 1
ATOM 1278 O O . ALA A 1 159 ? -1.489 -23.981 -1.811 1.00 91.38 159 ALA A O 1
ATOM 1279 N N . LYS A 1 160 ? -0.262 -25.468 -2.969 1.00 92.94 160 LYS A N 1
ATOM 1280 C CA . LYS A 1 160 ? -0.287 -26.501 -1.932 1.0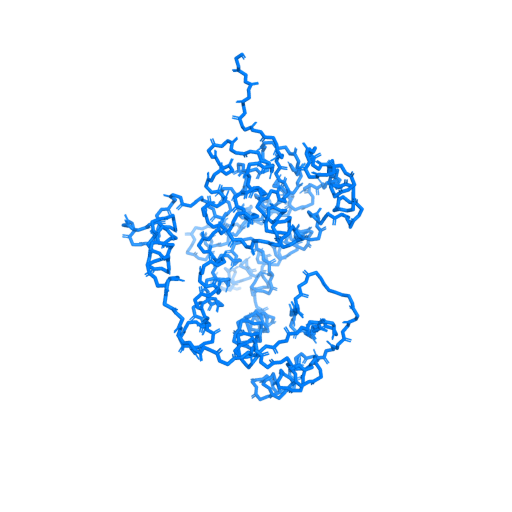0 92.94 160 LYS A CA 1
ATOM 1281 C C . LYS A 1 160 ? 0.444 -26.055 -0.664 1.00 92.94 160 LYS A C 1
ATOM 1283 O O . LYS A 1 160 ? -0.136 -26.124 0.412 1.00 92.94 160 LYS A O 1
ATOM 1288 N N . GLN A 1 161 ? 1.671 -25.543 -0.785 1.00 92.12 161 GLN A N 1
ATOM 1289 C CA . GLN A 1 161 ? 2.430 -25.042 0.369 1.00 92.12 161 GLN A CA 1
ATOM 1290 C C . GLN A 1 161 ? 1.699 -23.898 1.085 1.00 92.12 161 GLN A C 1
ATOM 1292 O O . GLN A 1 161 ? 1.625 -23.874 2.312 1.00 92.12 161 GLN A O 1
ATOM 1297 N N . MET A 1 162 ? 1.120 -22.971 0.316 1.00 92.69 162 MET A N 1
ATOM 1298 C CA . MET A 1 162 ? 0.299 -21.885 0.841 1.00 92.69 162 MET A CA 1
ATOM 1299 C C . MET A 1 162 ? -0.929 -22.436 1.568 1.00 92.69 162 MET A C 1
ATOM 1301 O O . MET A 1 162 ? -1.196 -22.006 2.685 1.00 92.69 162 MET A O 1
ATOM 1305 N N . GLN A 1 163 ? -1.641 -23.401 0.973 1.00 94.94 163 GLN A N 1
ATOM 1306 C CA . GLN A 1 163 ? -2.816 -24.044 1.568 1.00 94.94 163 GLN A CA 1
ATOM 1307 C C . GLN A 1 163 ? -2.469 -24.708 2.908 1.00 94.94 163 GLN A C 1
ATOM 1309 O O . GLN A 1 163 ? -3.173 -24.494 3.894 1.00 94.94 163 GLN A O 1
ATOM 1314 N N . ASP A 1 164 ? -1.366 -25.456 2.964 1.00 95.00 164 ASP A N 1
ATOM 1315 C CA . ASP A 1 164 ? -0.890 -26.104 4.188 1.00 95.00 164 ASP A CA 1
ATOM 1316 C C . ASP A 1 164 ? -0.543 -25.062 5.268 1.00 95.00 164 ASP A C 1
ATOM 1318 O O . ASP A 1 164 ? -0.922 -25.216 6.433 1.00 95.00 164 ASP A O 1
ATOM 1322 N N . ALA A 1 165 ? 0.129 -23.968 4.888 1.00 93.69 165 ALA A N 1
ATOM 1323 C CA . ALA A 1 165 ? 0.490 -22.886 5.801 1.00 93.69 165 ALA A CA 1
ATOM 1324 C C . ALA A 1 165 ? -0.742 -22.166 6.372 1.00 93.69 165 ALA A C 1
ATOM 1326 O O . ALA A 1 165 ? -0.831 -21.970 7.588 1.00 93.69 165 ALA A O 1
ATOM 1327 N N . VAL A 1 166 ? -1.716 -21.810 5.526 1.00 95.06 166 VAL A N 1
ATOM 1328 C CA . VAL A 1 166 ? -2.924 -21.105 5.979 1.00 95.06 166 VAL A CA 1
ATOM 1329 C C . VAL A 1 166 ? -3.830 -21.997 6.822 1.00 95.06 166 VAL A C 1
ATOM 1331 O O . VAL A 1 166 ? -4.356 -21.528 7.827 1.00 95.06 166 VAL A O 1
ATOM 1334 N N . VAL A 1 167 ? -3.964 -23.287 6.494 1.00 96.38 167 VAL A N 1
ATOM 1335 C CA . VAL A 1 167 ? -4.732 -24.244 7.313 1.00 96.38 167 VAL A CA 1
ATOM 1336 C C . VAL A 1 167 ? -4.077 -24.425 8.674 1.00 96.38 167 VAL A C 1
ATOM 1338 O O . VAL A 1 167 ? -4.756 -24.380 9.696 1.00 96.38 167 VAL A O 1
ATOM 1341 N N . LYS A 1 168 ? -2.748 -24.568 8.708 1.00 95.94 168 LYS A N 1
ATOM 1342 C CA . LYS A 1 168 ? -2.002 -24.692 9.963 1.00 95.94 168 LYS A CA 1
ATOM 1343 C C . LYS A 1 168 ? -2.165 -23.464 10.862 1.00 95.94 168 LYS A C 1
ATOM 1345 O O . LYS A 1 168 ? -2.223 -23.621 12.079 1.00 95.94 168 LYS A O 1
ATOM 1350 N N . MET A 1 169 ? -2.194 -22.261 10.288 1.00 94.50 169 MET A N 1
ATOM 1351 C CA . MET A 1 169 ? -2.261 -21.017 11.058 1.00 94.50 169 MET A CA 1
ATOM 1352 C C . MET A 1 169 ? -3.687 -20.628 11.465 1.00 94.50 169 MET A C 1
ATOM 1354 O O . MET A 1 169 ? -3.881 -20.148 12.580 1.00 94.50 169 MET A O 1
ATOM 1358 N N . PHE A 1 170 ? -4.666 -20.804 10.577 1.00 95.56 170 PHE A N 1
ATOM 1359 C CA . PHE A 1 170 ? -6.012 -20.240 10.734 1.00 95.56 170 PHE A CA 1
ATOM 1360 C C . PHE A 1 170 ? -7.115 -21.290 10.924 1.00 95.56 170 PHE A C 1
ATOM 1362 O O . PHE A 1 170 ? -8.241 -20.920 11.249 1.00 95.56 170 PHE A O 1
ATOM 1369 N N . GLY A 1 171 ? -6.823 -22.583 10.741 1.00 95.25 171 GLY A N 1
ATOM 1370 C CA . GLY A 1 171 ? -7.803 -23.658 10.899 1.00 95.25 171 GLY A CA 1
ATOM 1371 C C . GLY A 1 171 ? -9.047 -23.431 10.038 1.00 95.25 171 GLY A C 1
ATOM 1372 O O . GLY A 1 171 ? -8.945 -23.272 8.822 1.00 95.25 171 GLY A O 1
ATOM 1373 N N . ASP A 1 172 ? -10.213 -23.371 10.680 1.00 94.44 172 ASP A N 1
ATOM 1374 C CA . ASP A 1 172 ? -11.512 -23.183 10.019 1.00 94.44 172 ASP A CA 1
ATOM 1375 C C . ASP A 1 172 ? -11.662 -21.815 9.326 1.00 94.44 172 ASP A C 1
ATOM 1377 O O . ASP A 1 172 ? -12.508 -21.653 8.447 1.00 94.44 172 ASP A O 1
ATOM 1381 N N . GLU A 1 173 ? -10.841 -20.826 9.693 1.00 94.12 173 GLU A N 1
ATOM 1382 C CA . GLU A 1 173 ? -10.835 -19.489 9.084 1.00 94.12 173 GLU A CA 1
ATOM 1383 C C . GLU A 1 173 ? -9.796 -19.344 7.966 1.00 94.12 173 GLU A C 1
ATOM 1385 O O . GLU A 1 173 ? -9.575 -18.242 7.459 1.00 94.12 173 GLU A O 1
ATOM 1390 N N . ALA A 1 174 ? -9.142 -20.441 7.574 1.00 95.31 174 ALA A N 1
ATOM 1391 C CA . ALA A 1 174 ? -8.150 -20.412 6.514 1.00 95.31 174 ALA A CA 1
ATOM 1392 C C . ALA A 1 174 ? -8.755 -19.908 5.191 1.00 95.31 174 ALA A C 1
ATOM 1394 O O . ALA A 1 174 ? -9.780 -20.431 4.740 1.00 95.31 174 ALA A O 1
ATOM 1395 N N . PRO A 1 175 ? -8.128 -18.916 4.528 1.00 94.25 175 PRO A N 1
ATOM 1396 C CA . PRO A 1 175 ? -8.547 -18.514 3.198 1.00 94.25 175 PRO A CA 1
ATOM 1397 C C . PRO A 1 175 ? -8.419 -19.678 2.214 1.00 94.25 175 PRO A C 1
ATOM 1399 O O . PRO A 1 175 ? -7.512 -20.509 2.301 1.00 94.25 175 PRO A O 1
ATOM 1402 N N . GLN A 1 176 ? -9.304 -19.690 1.224 1.00 94.81 176 GLN A N 1
ATOM 1403 C CA . GLN A 1 176 ? -9.176 -20.569 0.069 1.00 94.81 176 GLN A CA 1
ATOM 1404 C C . GLN A 1 176 ? -7.944 -20.170 -0.749 1.00 94.81 176 GLN A C 1
ATOM 1406 O O . GLN A 1 176 ? -7.623 -18.984 -0.852 1.00 94.81 176 GLN A O 1
ATOM 1411 N N . VAL A 1 177 ? -7.266 -21.143 -1.353 1.00 95.00 177 VAL A N 1
ATOM 1412 C CA . VAL A 1 177 ? -6.155 -20.890 -2.276 1.00 95.00 177 VAL A CA 1
ATOM 1413 C C . VAL A 1 177 ? -6.567 -21.310 -3.684 1.00 95.00 177 VAL A C 1
ATOM 1415 O O . VAL A 1 177 ? -6.901 -22.466 -3.928 1.00 95.00 177 VAL A O 1
ATOM 1418 N N . GLU A 1 178 ? -6.541 -20.365 -4.622 1.00 94.50 178 GLU A N 1
ATOM 1419 C CA . GLU A 1 178 ? -6.928 -20.576 -6.018 1.00 94.50 178 GLU A CA 1
ATOM 1420 C C . GLU A 1 178 ? -5.794 -20.213 -6.975 1.00 94.50 178 GLU A C 1
ATOM 1422 O O . GLU A 1 178 ? -5.073 -19.230 -6.791 1.00 94.50 178 GLU A O 1
ATOM 1427 N N . ILE A 1 179 ? -5.683 -20.973 -8.062 1.00 93.12 179 ILE A N 1
ATOM 1428 C CA . ILE A 1 179 ? -4.800 -20.644 -9.180 1.00 93.12 179 ILE A CA 1
ATOM 1429 C C . ILE A 1 179 ? -5.634 -19.959 -10.257 1.00 93.12 179 ILE A C 1
ATOM 1431 O O . ILE A 1 179 ? -6.663 -20.484 -10.678 1.00 93.12 179 ILE A O 1
ATOM 1435 N N . VAL A 1 180 ? -5.176 -18.800 -10.721 1.00 90.69 180 VAL A N 1
ATOM 1436 C CA . VAL A 1 180 ? -5.857 -18.001 -11.748 1.00 90.69 180 VAL A CA 1
ATOM 1437 C C . VAL A 1 180 ? -4.948 -17.758 -12.946 1.00 90.69 180 VAL A C 1
ATOM 1439 O O . VAL A 1 180 ? -3.727 -17.653 -12.801 1.00 90.69 180 VAL A O 1
ATOM 1442 N N . ASP A 1 181 ? -5.533 -17.644 -14.138 1.00 83.69 181 ASP A N 1
ATOM 1443 C CA . ASP A 1 181 ? -4.762 -17.430 -15.369 1.00 83.69 181 ASP A CA 1
ATOM 1444 C C . ASP A 1 181 ? -4.110 -16.042 -15.404 1.00 83.69 181 ASP A C 1
ATOM 1446 O O . ASP A 1 181 ? -2.948 -15.898 -15.792 1.00 83.69 181 ASP A O 1
ATOM 1450 N N . GLU A 1 182 ? -4.832 -15.018 -14.942 1.00 75.56 182 GLU A N 1
ATOM 1451 C CA . GLU A 1 182 ? -4.386 -13.631 -15.000 1.00 75.56 182 GLU A CA 1
ATOM 1452 C C . GLU A 1 182 ? -4.384 -12.961 -13.626 1.00 75.56 182 GLU A C 1
ATOM 1454 O O . GLU A 1 182 ? -5.379 -12.950 -12.902 1.00 75.56 182 GLU A O 1
ATOM 1459 N N . LEU A 1 183 ? -3.250 -12.343 -13.292 1.00 74.69 183 LEU A N 1
ATOM 1460 C CA . LEU A 1 183 ? -3.088 -11.530 -12.094 1.00 74.69 183 LEU A CA 1
ATOM 1461 C C . LEU A 1 183 ? -1.997 -10.477 -12.327 1.00 74.69 183 LEU A C 1
ATOM 1463 O O . LEU A 1 183 ? -0.971 -10.756 -12.950 1.00 74.69 183 LEU A O 1
ATOM 1467 N N . SER A 1 184 ? -2.204 -9.262 -11.819 1.00 65.88 184 SER A N 1
ATOM 1468 C CA . SER A 1 184 ? -1.243 -8.151 -11.950 1.00 65.88 184 SER A CA 1
ATOM 1469 C C . SER A 1 184 ? 0.016 -8.318 -11.083 1.00 65.88 184 SER A C 1
ATOM 1471 O O . SER A 1 184 ? 1.018 -7.632 -11.293 1.00 65.88 184 SER A O 1
ATOM 1473 N N . ALA A 1 185 ? -0.030 -9.245 -10.128 1.00 72.69 185 ALA A N 1
ATOM 1474 C CA . ALA A 1 185 ? 1.074 -9.702 -9.294 1.00 72.69 185 ALA A CA 1
ATOM 1475 C C . ALA A 1 185 ? 1.233 -11.227 -9.425 1.00 72.69 185 ALA A C 1
ATOM 1477 O O . ALA A 1 185 ? 0.463 -11.876 -10.134 1.00 72.69 185 ALA A O 1
ATOM 1478 N N . ASN A 1 186 ? 2.256 -11.803 -8.790 1.00 80.56 186 ASN A N 1
ATOM 1479 C CA . ASN A 1 186 ? 2.417 -13.262 -8.759 1.00 80.56 186 ASN A CA 1
ATOM 1480 C C . ASN A 1 186 ? 1.403 -13.919 -7.809 1.00 80.56 186 ASN A C 1
ATOM 1482 O O . ASN A 1 186 ? 0.923 -15.011 -8.102 1.00 80.56 186 ASN A O 1
ATOM 1486 N N . ALA A 1 187 ? 1.032 -13.225 -6.731 1.00 83.00 187 ALA A N 1
ATOM 1487 C CA . ALA A 1 187 ? -0.050 -13.605 -5.836 1.00 83.00 187 ALA A CA 1
ATOM 1488 C C . ALA A 1 187 ? -0.801 -12.363 -5.325 1.00 83.00 187 ALA A C 1
ATOM 1490 O O . ALA A 1 187 ? -0.290 -11.245 -5.415 1.00 83.00 187 ALA A O 1
ATOM 1491 N N . LEU A 1 188 ? -2.027 -12.558 -4.842 1.00 83.62 188 LEU A N 1
ATOM 1492 C CA . LEU A 1 188 ? -2.841 -11.536 -4.186 1.00 83.62 188 LEU A CA 1
ATOM 1493 C C . LEU A 1 188 ? -3.663 -12.201 -3.088 1.00 83.62 188 LEU A C 1
ATOM 1495 O O . LEU A 1 188 ? -4.407 -13.139 -3.379 1.00 83.62 188 LEU A O 1
ATOM 1499 N N . ALA A 1 189 ? -3.566 -11.698 -1.859 1.00 85.50 189 ALA A N 1
ATOM 1500 C CA . ALA A 1 189 ? -4.315 -12.227 -0.730 1.00 85.50 189 ALA A CA 1
ATOM 1501 C C . ALA A 1 189 ? -5.381 -11.265 -0.207 1.00 85.50 189 ALA A C 1
ATOM 1503 O O . ALA A 1 189 ? -5.252 -10.041 -0.210 1.00 85.50 189 ALA A O 1
ATOM 1504 N N . ASN A 1 190 ? -6.467 -11.860 0.265 1.00 85.06 190 ASN A N 1
ATOM 1505 C CA . ASN A 1 190 ? -7.463 -11.241 1.118 1.00 85.06 190 ASN A CA 1
ATOM 1506 C C . ASN A 1 190 ? -7.877 -12.268 2.194 1.00 85.06 190 ASN A C 1
ATOM 1508 O O . ASN A 1 190 ? -7.487 -13.432 2.101 1.00 85.06 190 ASN A O 1
ATOM 1512 N N . PRO A 1 191 ? -8.690 -11.890 3.195 1.00 85.69 191 PRO A N 1
ATOM 1513 C CA . PRO A 1 191 ? -8.957 -12.741 4.361 1.00 85.69 191 PRO A CA 1
ATOM 1514 C C . PRO A 1 191 ? -9.629 -14.074 4.031 1.00 85.69 191 PRO A C 1
ATOM 1516 O O . PRO A 1 191 ? -9.609 -14.981 4.848 1.00 85.69 191 PRO A O 1
ATOM 1519 N N . LYS A 1 192 ? -10.271 -14.175 2.862 1.00 89.69 192 LYS A N 1
ATOM 1520 C CA . LYS A 1 192 ? -11.029 -15.354 2.435 1.00 89.69 192 LYS A CA 1
ATOM 1521 C C . LYS A 1 192 ? -10.395 -16.090 1.265 1.00 89.69 192 LYS A C 1
ATOM 1523 O O . LYS A 1 192 ? -10.765 -17.233 1.019 1.00 89.69 192 LYS A O 1
ATOM 1528 N N . LEU A 1 193 ? -9.515 -15.435 0.511 1.00 91.88 193 LEU A N 1
ATOM 1529 C CA . LEU A 1 193 ? -9.014 -15.957 -0.751 1.00 91.88 193 LEU A CA 1
ATOM 1530 C C . LEU A 1 193 ? -7.601 -15.453 -1.052 1.00 91.88 193 LEU A C 1
ATOM 1532 O O . LEU A 1 193 ? -7.354 -14.245 -1.070 1.00 91.88 193 LEU A O 1
ATOM 1536 N N . ILE A 1 194 ? -6.713 -16.387 -1.382 1.00 91.62 194 ILE A N 1
ATOM 1537 C CA . ILE A 1 194 ? -5.386 -16.147 -1.942 1.00 91.62 194 ILE A CA 1
ATOM 1538 C C . ILE A 1 194 ? -5.386 -16.643 -3.386 1.00 91.62 194 ILE A C 1
ATOM 1540 O O . ILE A 1 194 ? -5.672 -17.806 -3.652 1.00 91.62 194 ILE A O 1
ATOM 1544 N N . ARG A 1 195 ? -5.059 -15.757 -4.328 1.00 92.00 195 ARG A N 1
ATOM 1545 C CA . ARG A 1 195 ? -4.935 -16.090 -5.751 1.00 92.00 195 ARG A CA 1
ATOM 1546 C C . ARG A 1 195 ? -3.478 -16.134 -6.160 1.00 92.00 195 ARG A C 1
ATOM 1548 O O . ARG A 1 195 ? -2.752 -15.185 -5.882 1.00 92.00 195 ARG A O 1
ATOM 1555 N N . ILE A 1 196 ? -3.084 -17.181 -6.874 1.00 89.62 196 ILE A N 1
ATOM 1556 C CA . ILE A 1 196 ? -1.729 -17.379 -7.399 1.00 89.62 196 ILE A CA 1
ATOM 1557 C C . ILE A 1 196 ? -1.793 -17.411 -8.925 1.00 89.62 196 ILE A C 1
ATOM 1559 O O . ILE A 1 196 ? -2.627 -18.102 -9.511 1.00 89.62 196 ILE A O 1
ATOM 1563 N N . ARG A 1 197 ? -0.921 -16.651 -9.594 1.00 87.44 197 ARG A N 1
ATOM 1564 C CA . ARG A 1 197 ? -0.886 -16.605 -11.060 1.00 87.44 197 ARG A CA 1
ATOM 1565 C C . ARG A 1 197 ? -0.297 -17.897 -11.620 1.00 87.44 197 ARG A C 1
ATOM 1567 O O . ARG A 1 197 ? 0.860 -18.210 -11.359 1.00 87.44 197 ARG A O 1
ATOM 1574 N N . LYS A 1 198 ? -1.052 -18.585 -12.475 1.00 86.88 198 LYS A N 1
ATOM 1575 C CA . LYS A 1 198 ? -0.666 -19.864 -13.091 1.00 86.88 198 LYS A CA 1
ATOM 1576 C C . LYS A 1 198 ? 0.666 -19.818 -13.843 1.00 86.88 198 LYS A C 1
ATOM 1578 O O . LYS A 1 198 ? 1.422 -20.778 -13.816 1.00 86.88 198 LYS A O 1
ATOM 1583 N N . THR A 1 199 ? 0.934 -18.708 -14.526 1.00 82.44 199 THR A N 1
ATOM 1584 C CA . THR A 1 199 ? 2.119 -18.510 -15.377 1.00 82.44 199 THR A CA 1
ATOM 1585 C C . THR A 1 199 ? 3.319 -17.928 -14.633 1.00 82.44 199 THR A C 1
ATOM 1587 O O . THR A 1 199 ? 4.336 -17.624 -15.255 1.00 82.44 199 THR A O 1
ATOM 1590 N N . ALA A 1 200 ? 3.209 -17.688 -13.323 1.00 78.75 200 ALA A N 1
ATOM 1591 C CA . ALA A 1 200 ? 4.344 -17.231 -12.538 1.00 78.75 200 ALA A CA 1
ATOM 1592 C C . ALA A 1 200 ? 5.311 -18.393 -12.275 1.00 78.75 200 ALA A C 1
ATOM 1594 O O . ALA A 1 200 ? 4.898 -19.506 -11.964 1.00 78.75 200 ALA A O 1
ATOM 1595 N N . CYS A 1 201 ? 6.597 -18.095 -12.421 1.00 77.62 201 CYS A N 1
ATOM 1596 C CA . CYS A 1 201 ? 7.692 -18.968 -12.039 1.00 77.62 201 CYS A CA 1
ATOM 1597 C C . CYS A 1 201 ? 8.138 -18.555 -10.637 1.00 77.62 201 CYS A C 1
ATOM 1599 O O . CYS A 1 201 ? 8.423 -17.373 -10.428 1.00 77.62 201 CYS A O 1
ATOM 1601 N N . PHE A 1 202 ? 8.141 -19.494 -9.695 1.00 78.69 202 PHE A N 1
ATOM 1602 C CA . PHE A 1 202 ? 8.473 -19.236 -8.294 1.00 78.69 202 PHE A CA 1
ATOM 1603 C C . PHE A 1 202 ? 9.717 -20.015 -7.898 1.00 78.69 202 PHE A C 1
ATOM 1605 O O . PHE A 1 202 ? 9.893 -21.138 -8.352 1.00 78.69 202 PHE A O 1
ATOM 1612 N N . THR A 1 203 ? 10.531 -19.447 -7.022 1.00 78.88 203 THR A N 1
ATOM 1613 C CA . THR A 1 203 ? 11.606 -20.136 -6.302 1.00 78.88 203 THR A CA 1
ATOM 1614 C C . THR A 1 203 ? 11.126 -20.617 -4.927 1.00 78.88 203 THR A C 1
ATOM 1616 O O . THR A 1 203 ? 10.062 -20.209 -4.456 1.00 78.88 203 THR A O 1
ATOM 1619 N N . ASP A 1 204 ? 11.921 -21.448 -4.244 1.00 73.81 204 ASP A N 1
ATOM 1620 C CA . ASP A 1 204 ? 11.652 -21.828 -2.844 1.00 73.81 204 ASP A CA 1
ATOM 1621 C C . ASP A 1 204 ? 11.553 -20.603 -1.933 1.00 73.81 204 ASP A C 1
ATOM 1623 O O . ASP A 1 204 ? 10.693 -20.518 -1.053 1.00 73.81 204 ASP A O 1
ATOM 1627 N N . LEU A 1 205 ? 12.424 -19.624 -2.183 1.00 81.69 205 LEU A N 1
ATOM 1628 C CA . LEU A 1 205 ? 12.438 -18.380 -1.439 1.00 81.69 205 LEU A CA 1
ATOM 1629 C C . LEU A 1 205 ? 11.175 -17.556 -1.713 1.00 81.69 205 LEU A C 1
ATOM 1631 O O . LEU A 1 205 ? 10.604 -17.010 -0.774 1.00 81.69 205 LEU A O 1
ATOM 1635 N N . ASP A 1 206 ? 10.683 -17.528 -2.958 1.00 80.38 206 ASP A N 1
ATOM 1636 C CA . ASP A 1 206 ? 9.421 -16.857 -3.296 1.00 80.38 206 ASP A CA 1
ATOM 1637 C C . ASP A 1 206 ? 8.226 -17.494 -2.572 1.00 80.38 206 ASP A C 1
ATOM 1639 O O . ASP A 1 206 ? 7.318 -16.780 -2.146 1.00 80.38 206 ASP A O 1
ATOM 1643 N N . ALA A 1 207 ? 8.213 -18.822 -2.402 1.00 81.69 207 ALA A N 1
ATOM 1644 C CA . ALA A 1 207 ? 7.154 -19.520 -1.672 1.00 81.69 207 ALA A CA 1
ATOM 1645 C C . ALA A 1 207 ? 7.093 -19.054 -0.210 1.00 81.69 207 ALA A C 1
ATOM 1647 O O . ALA A 1 207 ? 6.046 -18.617 0.276 1.00 81.69 207 ALA A O 1
ATOM 1648 N N . GLN A 1 208 ? 8.240 -19.096 0.474 1.00 87.94 208 GLN A N 1
ATOM 1649 C CA . GLN A 1 208 ? 8.364 -18.663 1.866 1.00 87.94 208 GLN A CA 1
ATOM 1650 C C . GLN A 1 208 ? 8.083 -17.167 2.014 1.00 87.94 208 GLN A C 1
ATOM 1652 O O . GLN A 1 208 ? 7.380 -16.763 2.941 1.00 87.94 208 GLN A O 1
ATOM 1657 N N . GLN A 1 209 ? 8.561 -16.352 1.071 1.00 89.44 209 GLN A N 1
ATOM 1658 C CA . GLN A 1 209 ? 8.298 -14.919 1.030 1.00 89.44 209 GLN A CA 1
ATOM 1659 C C . GLN A 1 209 ? 6.799 -14.641 0.952 1.00 89.44 209 GLN A C 1
ATOM 1661 O O . GLN A 1 209 ? 6.284 -13.832 1.721 1.00 89.44 209 GLN A O 1
ATOM 1666 N N . LEU A 1 210 ? 6.090 -15.310 0.040 1.00 88.00 210 LEU A N 1
ATOM 1667 C CA . LEU A 1 210 ? 4.649 -15.144 -0.125 1.00 88.00 210 LEU A CA 1
ATOM 1668 C C . LEU A 1 210 ? 3.879 -15.590 1.113 1.00 88.00 210 LEU A C 1
ATOM 1670 O O . LEU A 1 210 ? 2.954 -14.896 1.520 1.00 88.00 210 LEU A O 1
ATOM 1674 N N . ILE A 1 211 ? 4.254 -16.708 1.732 1.00 91.31 211 ILE A N 1
ATOM 1675 C CA . ILE A 1 211 ? 3.614 -17.182 2.965 1.00 91.31 211 ILE A CA 1
ATOM 1676 C C . ILE A 1 211 ? 3.817 -16.162 4.098 1.00 91.31 211 ILE A C 1
ATOM 1678 O O . ILE A 1 211 ? 2.846 -15.727 4.720 1.00 91.31 211 ILE A O 1
ATOM 1682 N N . SER A 1 212 ? 5.055 -15.722 4.331 1.00 92.81 212 SER A N 1
ATOM 1683 C CA . SER A 1 212 ? 5.370 -14.732 5.368 1.00 92.81 212 SER A CA 1
ATOM 1684 C C . SER A 1 212 ? 4.686 -13.383 5.115 1.00 92.81 212 SER A C 1
ATOM 1686 O O . SER A 1 212 ? 4.141 -12.785 6.039 1.00 92.81 212 SER A O 1
ATOM 1688 N N . HIS A 1 213 ? 4.665 -12.908 3.870 1.00 93.25 213 HIS A N 1
ATOM 1689 C CA . HIS A 1 213 ? 4.104 -11.604 3.516 1.00 93.25 213 HIS A CA 1
ATOM 1690 C C . HIS A 1 213 ? 2.570 -11.625 3.465 1.00 93.25 213 HIS A C 1
ATOM 1692 O O . HIS A 1 213 ? 1.892 -10.860 4.150 1.00 93.25 213 HIS A O 1
ATOM 1698 N N . GLU A 1 214 ? 2.003 -12.500 2.639 1.00 91.44 214 GLU A N 1
ATOM 1699 C CA . GLU A 1 214 ? 0.577 -12.492 2.323 1.00 91.44 214 GLU A CA 1
ATOM 1700 C C . GLU A 1 214 ? -0.242 -13.193 3.410 1.00 91.44 214 GLU A C 1
ATOM 1702 O O . GLU A 1 214 ? -1.207 -12.624 3.921 1.00 91.44 214 GLU A O 1
ATOM 1707 N N . ALA A 1 215 ? 0.143 -14.409 3.813 1.00 91.81 215 ALA A N 1
ATOM 1708 C CA . ALA A 1 215 ? -0.620 -15.165 4.803 1.00 91.81 215 ALA A CA 1
ATOM 1709 C C . ALA A 1 215 ? -0.372 -14.643 6.226 1.00 91.81 215 ALA A C 1
ATOM 1711 O O . ALA A 1 215 ? -1.302 -14.213 6.911 1.00 91.81 215 ALA A O 1
ATOM 1712 N N . HIS A 1 216 ? 0.881 -14.640 6.682 1.00 92.75 216 HIS A N 1
ATOM 1713 C CA . HIS A 1 216 ? 1.176 -14.369 8.091 1.00 92.75 216 HIS A CA 1
ATOM 1714 C C . HIS A 1 216 ? 0.966 -12.907 8.501 1.00 92.75 216 HIS A C 1
ATOM 1716 O O . HIS A 1 216 ? 0.781 -12.645 9.690 1.00 92.75 216 HIS A O 1
ATOM 1722 N N . ILE A 1 217 ? 0.956 -11.962 7.552 1.00 93.69 217 ILE A N 1
ATOM 1723 C CA . ILE A 1 217 ? 0.718 -10.542 7.837 1.00 93.69 217 ILE A CA 1
ATOM 1724 C C . ILE A 1 217 ? -0.620 -10.068 7.270 1.00 93.69 217 ILE A C 1
ATOM 1726 O O . ILE A 1 217 ? -1.502 -9.707 8.054 1.00 93.69 217 ILE A O 1
ATOM 1730 N N . HIS A 1 218 ? -0.827 -10.062 5.950 1.00 92.06 218 HIS A N 1
ATOM 1731 C CA . HIS A 1 218 ? -2.043 -9.456 5.378 1.00 92.06 218 HIS A CA 1
ATOM 1732 C C . HIS A 1 218 ? -3.321 -10.217 5.743 1.00 92.06 218 HIS A C 1
ATOM 1734 O O . HIS A 1 218 ? -4.284 -9.601 6.214 1.00 92.06 218 HIS A O 1
ATOM 1740 N N . VAL A 1 219 ? -3.339 -11.546 5.596 1.00 92.94 219 VAL A N 1
ATOM 1741 C CA . VAL A 1 219 ? -4.491 -12.372 6.001 1.00 92.94 219 VAL A CA 1
ATOM 1742 C C . VAL A 1 219 ? -4.674 -12.319 7.517 1.00 92.94 219 VAL A C 1
ATOM 1744 O O . VAL A 1 219 ? -5.764 -11.975 7.976 1.00 92.94 219 VAL A O 1
ATOM 1747 N N . ALA A 1 220 ? -3.613 -12.565 8.294 1.00 93.94 220 ALA A N 1
ATOM 1748 C CA . ALA A 1 220 ? -3.693 -12.591 9.756 1.00 93.94 220 ALA A CA 1
ATOM 1749 C C . ALA A 1 220 ? -4.216 -11.278 10.354 1.00 93.94 220 ALA A C 1
ATOM 1751 O O . ALA A 1 220 ? -5.136 -11.283 11.173 1.00 93.94 220 ALA A O 1
ATOM 1752 N N . THR A 1 221 ? -3.670 -10.134 9.927 1.00 92.88 221 THR A N 1
ATOM 1753 C CA . THR A 1 221 ? -4.107 -8.825 10.439 1.00 92.88 221 THR A CA 1
ATOM 1754 C C . THR A 1 221 ? -5.550 -8.518 10.056 1.00 92.88 221 THR A C 1
ATOM 1756 O O . THR A 1 221 ? -6.271 -7.902 10.842 1.00 92.88 221 THR A O 1
ATOM 1759 N N . SER A 1 222 ? -5.998 -8.987 8.893 1.00 91.69 222 SER A N 1
ATOM 1760 C CA . SER A 1 222 ? -7.368 -8.778 8.449 1.00 91.69 222 SER A CA 1
ATOM 1761 C C . SER A 1 222 ? -8.378 -9.670 9.179 1.00 91.69 222 SER A C 1
ATOM 1763 O O . SER A 1 222 ? -9.431 -9.169 9.570 1.00 91.69 222 SER A O 1
ATOM 1765 N N . ILE A 1 223 ? -8.065 -10.953 9.413 1.00 93.25 223 ILE A N 1
ATOM 1766 C CA . ILE A 1 223 ? -8.884 -11.847 10.255 1.00 93.25 223 ILE A CA 1
ATOM 1767 C C . ILE A 1 223 ? -8.981 -11.265 11.671 1.00 93.25 223 ILE A C 1
ATOM 1769 O O . ILE A 1 223 ? -10.080 -11.046 12.178 1.00 93.25 223 ILE A O 1
ATOM 1773 N N . ASN A 1 224 ? -7.845 -10.877 12.259 1.00 94.31 224 ASN A N 1
ATOM 1774 C CA . ASN A 1 224 ? -7.815 -10.245 13.577 1.00 94.31 224 ASN A CA 1
ATOM 1775 C C . ASN A 1 224 ? -8.656 -8.956 13.638 1.00 94.31 224 ASN A C 1
ATOM 1777 O O . ASN A 1 224 ? -9.315 -8.697 14.643 1.00 94.31 224 ASN A O 1
ATOM 1781 N N . GLY A 1 225 ? -8.653 -8.147 12.572 1.00 94.00 225 GLY A N 1
ATOM 1782 C CA . GLY A 1 225 ? -9.496 -6.957 12.455 1.00 94.00 225 GLY A CA 1
ATOM 1783 C C . GLY A 1 225 ? -10.991 -7.285 12.397 1.00 94.00 225 GLY A C 1
ATOM 1784 O O . GLY A 1 225 ? -11.792 -6.606 13.041 1.00 94.00 225 GLY A O 1
ATOM 1785 N N . LEU A 1 226 ? -11.370 -8.343 11.673 1.00 92.88 226 LEU A N 1
ATOM 1786 C CA . LEU A 1 226 ? -12.752 -8.833 11.584 1.00 92.88 226 LEU A CA 1
ATOM 1787 C C . LEU A 1 226 ? -13.271 -9.391 12.915 1.00 92.88 226 LEU A C 1
ATOM 1789 O O . LEU A 1 226 ? -14.465 -9.279 13.189 1.00 92.88 226 LEU A O 1
ATOM 1793 N N . HIS A 1 227 ? -12.391 -9.926 13.764 1.00 94.50 227 HIS A N 1
ATOM 1794 C CA . HIS A 1 227 ? -12.742 -10.397 15.109 1.00 94.50 227 HIS A CA 1
ATOM 1795 C C . HIS A 1 227 ? -13.026 -9.277 16.113 1.00 94.50 227 HIS A C 1
ATOM 1797 O O . HIS A 1 227 ? -13.492 -9.565 17.211 1.00 94.50 227 HIS A O 1
ATOM 1803 N N . GLN A 1 228 ? -12.779 -8.005 15.780 1.00 94.81 228 GLN A N 1
ATOM 1804 C CA . GLN A 1 228 ? -12.988 -6.892 16.711 1.00 94.81 228 GLN A CA 1
ATOM 1805 C C . GLN A 1 228 ? -14.479 -6.504 16.787 1.00 94.81 228 GLN A C 1
ATOM 1807 O O . GLN A 1 228 ? -14.995 -5.858 15.870 1.00 94.81 228 GLN A O 1
ATOM 1812 N N . PRO A 1 229 ? -15.197 -6.794 17.894 1.00 91.94 229 PRO A N 1
ATOM 1813 C CA . PRO A 1 229 ? -16.658 -6.659 17.935 1.00 91.94 229 PRO A CA 1
ATOM 1814 C C . PRO A 1 229 ? -17.134 -5.204 18.060 1.00 91.94 229 PRO A C 1
ATOM 1816 O O . PRO A 1 229 ? -18.271 -4.875 17.723 1.00 91.94 229 PRO A O 1
ATOM 1819 N N . HIS A 1 230 ? -16.278 -4.323 18.580 1.00 93.19 230 HIS A N 1
ATOM 1820 C CA . HIS A 1 230 ? -16.637 -2.954 18.958 1.00 93.19 230 HIS A CA 1
ATOM 1821 C C . HIS A 1 230 ? -16.033 -1.893 18.034 1.00 93.19 230 HIS A C 1
ATOM 1823 O O . HIS A 1 230 ? -16.625 -0.834 17.836 1.00 93.19 230 HIS A O 1
ATOM 1829 N N . LEU A 1 231 ? -14.869 -2.172 17.446 1.00 95.12 231 LEU A N 1
ATOM 1830 C CA . LEU A 1 231 ? -14.118 -1.221 16.633 1.00 95.12 231 LEU A CA 1
ATOM 1831 C C . LEU A 1 231 ? -14.027 -1.707 15.186 1.00 95.12 231 LEU A C 1
ATOM 1833 O O . LEU A 1 231 ? -12.959 -2.087 14.716 1.00 95.12 231 LEU A O 1
ATOM 1837 N N . LYS A 1 232 ? -15.153 -1.655 14.465 1.00 94.62 232 LYS A N 1
ATOM 1838 C CA . LYS A 1 232 ? -15.265 -2.120 13.068 1.00 94.62 232 LYS A CA 1
ATOM 1839 C C . LYS A 1 232 ? -14.215 -1.525 12.132 1.00 94.62 232 LYS A C 1
ATOM 1841 O O . LYS A 1 232 ? -13.810 -2.180 11.180 1.00 94.62 232 LYS A O 1
ATOM 1846 N N . ILE A 1 233 ? -13.755 -0.301 12.399 1.00 95.38 233 ILE A N 1
ATOM 1847 C CA . ILE A 1 233 ? -12.690 0.347 11.621 1.00 95.38 233 ILE A CA 1
ATOM 1848 C C . ILE A 1 233 ? -11.397 -0.481 11.553 1.00 95.38 233 ILE A C 1
ATOM 1850 O O . ILE A 1 233 ? -10.677 -0.378 10.568 1.00 95.38 233 ILE A O 1
ATOM 1854 N N . LEU A 1 234 ? -11.129 -1.338 12.545 1.00 94.12 234 LEU A N 1
ATOM 1855 C CA . LEU A 1 234 ? -9.960 -2.222 12.563 1.00 94.12 234 LEU A CA 1
ATOM 1856 C C . LEU A 1 234 ? -10.011 -3.311 11.482 1.00 94.12 234 LEU A C 1
ATOM 1858 O O . LEU A 1 234 ? -8.969 -3.835 11.108 1.00 94.12 234 LEU A O 1
ATOM 1862 N N . ALA A 1 235 ? -11.193 -3.618 10.942 1.00 91.88 235 ALA A N 1
ATOM 1863 C CA . ALA A 1 235 ? -11.352 -4.529 9.812 1.00 91.88 235 ALA A CA 1
ATOM 1864 C C . ALA A 1 235 ? -11.130 -3.852 8.444 1.00 91.88 235 ALA A C 1
ATOM 1866 O O . ALA A 1 235 ? -11.181 -4.518 7.411 1.00 91.88 235 ALA A O 1
ATOM 1867 N N . ALA A 1 236 ? -10.956 -2.526 8.393 1.00 90.31 236 ALA A N 1
ATOM 1868 C CA . ALA A 1 236 ? -10.782 -1.807 7.137 1.00 90.31 236 ALA A CA 1
ATOM 1869 C C . ALA A 1 236 ? -9.303 -1.728 6.733 1.00 90.31 236 ALA A C 1
ATOM 1871 O O . ALA A 1 236 ? -8.481 -1.176 7.459 1.00 90.31 236 ALA A O 1
ATOM 1872 N N . GLY A 1 237 ? -8.980 -2.174 5.517 1.00 86.94 237 GLY A N 1
ATOM 1873 C CA . GLY A 1 237 ? -7.731 -1.797 4.855 1.00 86.94 237 GLY A CA 1
ATOM 1874 C C . GLY A 1 237 ? -7.839 -0.359 4.349 1.00 86.94 237 GLY A C 1
ATOM 1875 O O . GLY A 1 237 ? -8.540 -0.104 3.370 1.00 86.94 237 GLY A O 1
ATOM 1876 N N . HIS A 1 238 ? -7.186 0.588 5.022 1.00 88.88 238 HIS A N 1
ATOM 1877 C CA . HIS A 1 238 ? -7.223 2.007 4.659 1.00 88.88 238 HIS A CA 1
ATOM 1878 C C . HIS A 1 238 ? -5.813 2.625 4.686 1.00 88.88 238 HIS A C 1
ATOM 1880 O O . HIS A 1 238 ? -4.911 2.068 5.311 1.00 88.88 238 HIS A O 1
ATOM 1886 N N . PRO A 1 239 ? -5.591 3.812 4.081 1.00 85.75 239 PRO A N 1
ATOM 1887 C CA . PRO A 1 239 ? -4.251 4.410 3.966 1.00 85.75 239 PRO A CA 1
ATOM 1888 C C . PRO A 1 239 ? -3.500 4.613 5.289 1.00 85.75 239 PRO A C 1
ATOM 1890 O O . PRO A 1 239 ? -2.285 4.784 5.302 1.00 85.75 239 PRO A O 1
ATOM 1893 N N . GLY A 1 240 ? -4.223 4.632 6.412 1.00 85.19 240 GLY A N 1
ATOM 1894 C CA . GLY A 1 240 ? -3.643 4.785 7.742 1.00 85.19 240 GLY A CA 1
ATOM 1895 C C . GLY A 1 240 ? -2.974 3.518 8.280 1.00 85.19 240 GLY A C 1
ATOM 1896 O O . GLY A 1 240 ? -2.110 3.644 9.141 1.00 85.19 240 GLY A O 1
ATOM 1897 N N . THR A 1 241 ? -3.330 2.331 7.780 1.00 88.81 241 THR A N 1
ATOM 1898 C CA . THR A 1 241 ? -2.739 1.047 8.201 1.00 88.81 241 THR A CA 1
ATOM 1899 C C . THR A 1 241 ? -1.720 0.513 7.201 1.00 88.81 241 THR A C 1
ATOM 1901 O O . THR A 1 241 ? -0.808 -0.204 7.607 1.00 88.81 241 THR A O 1
ATOM 1904 N N . THR A 1 242 ? -1.818 0.900 5.923 1.00 88.12 242 THR A N 1
ATOM 1905 C CA . THR A 1 242 ? -0.981 0.366 4.834 1.00 88.12 242 THR A CA 1
ATOM 1906 C C . THR A 1 242 ? 0.513 0.455 5.137 1.00 88.12 242 THR A C 1
ATOM 1908 O O . THR A 1 242 ? 1.212 -0.543 5.031 1.00 88.12 242 THR A O 1
ATOM 1911 N N . LYS A 1 243 ? 1.016 1.614 5.588 1.00 87.81 243 LYS A N 1
ATOM 1912 C CA . LYS A 1 243 ? 2.453 1.785 5.877 1.00 87.81 243 LYS A CA 1
ATOM 1913 C C . LYS A 1 243 ? 2.965 0.771 6.909 1.00 87.81 243 LYS A C 1
ATOM 1915 O O . LYS A 1 243 ? 4.042 0.211 6.735 1.00 87.81 243 LYS A O 1
ATOM 1920 N N . THR A 1 244 ? 2.206 0.548 7.979 1.00 89.44 244 THR A N 1
ATOM 1921 C CA . THR A 1 244 ? 2.579 -0.402 9.033 1.00 89.44 244 THR A CA 1
ATOM 1922 C C . THR A 1 244 ? 2.444 -1.845 8.557 1.00 89.44 244 THR A C 1
ATOM 1924 O O . THR A 1 244 ? 3.322 -2.643 8.856 1.00 89.44 244 THR A O 1
ATOM 1927 N N . GLN A 1 245 ? 1.393 -2.175 7.800 1.00 91.31 245 GLN A N 1
ATOM 1928 C CA . GLN A 1 245 ? 1.191 -3.524 7.259 1.00 91.31 245 GLN A CA 1
ATOM 1929 C C . GLN A 1 245 ? 2.312 -3.926 6.297 1.00 91.31 245 GLN A C 1
ATOM 1931 O O . GLN A 1 245 ? 2.935 -4.961 6.502 1.00 91.31 245 GLN A O 1
ATOM 1936 N N . GLU A 1 246 ? 2.646 -3.076 5.324 1.00 91.25 246 GLU A N 1
ATOM 1937 C CA . GLU A 1 246 ? 3.748 -3.338 4.387 1.00 91.25 246 GLU A CA 1
ATOM 1938 C C . GLU A 1 246 ? 5.103 -3.417 5.106 1.00 91.25 246 GLU A C 1
ATOM 1940 O O . GLU A 1 246 ? 5.926 -4.278 4.804 1.00 91.25 246 GLU A O 1
ATOM 1945 N N . GLY A 1 247 ? 5.332 -2.549 6.099 1.00 92.31 247 GLY A N 1
ATOM 1946 C CA . GLY A 1 247 ? 6.547 -2.584 6.913 1.00 92.31 247 GLY A CA 1
ATOM 1947 C C . GLY A 1 247 ? 6.685 -3.879 7.717 1.00 92.31 247 GLY A C 1
ATOM 1948 O O . GLY A 1 247 ? 7.760 -4.472 7.731 1.00 92.31 247 GLY A O 1
ATOM 1949 N N . LEU A 1 248 ? 5.601 -4.344 8.348 1.00 94.25 248 LEU A N 1
ATOM 1950 C CA . LEU A 1 248 ? 5.567 -5.627 9.059 1.00 94.25 248 LEU A CA 1
ATOM 1951 C C . LEU A 1 248 ? 5.752 -6.812 8.110 1.00 94.25 248 LEU A C 1
ATOM 1953 O O . LEU A 1 248 ? 6.422 -7.771 8.479 1.00 94.25 248 LEU A O 1
ATOM 1957 N N . ALA A 1 249 ? 5.205 -6.737 6.897 1.00 93.50 249 ALA A N 1
ATOM 1958 C CA . ALA A 1 249 ? 5.360 -7.769 5.882 1.00 93.50 249 ALA A CA 1
ATOM 1959 C C . ALA A 1 249 ? 6.820 -7.899 5.432 1.00 93.50 249 ALA A C 1
ATOM 1961 O O . ALA A 1 249 ? 7.394 -8.978 5.542 1.00 93.50 249 ALA A O 1
ATOM 1962 N N . VAL A 1 250 ? 7.472 -6.792 5.060 1.00 92.81 250 VAL A N 1
ATOM 1963 C CA . VAL A 1 250 ? 8.905 -6.796 4.711 1.00 92.81 250 VAL A CA 1
ATOM 1964 C C . VAL A 1 250 ? 9.779 -7.195 5.906 1.00 92.81 250 VAL A C 1
ATOM 1966 O O . VAL A 1 250 ? 10.752 -7.929 5.743 1.00 92.81 250 VAL A O 1
ATOM 1969 N N . PHE A 1 251 ? 9.433 -6.764 7.122 1.00 93.44 251 PHE A N 1
ATOM 1970 C CA . PHE A 1 251 ? 10.136 -7.197 8.330 1.00 93.44 251 PHE A CA 1
ATOM 1971 C C . PHE A 1 251 ? 9.997 -8.707 8.567 1.00 93.44 251 PHE A C 1
ATOM 1973 O O . PHE A 1 251 ? 10.981 -9.356 8.916 1.00 93.44 251 PHE A O 1
ATOM 1980 N N . SER A 1 252 ? 8.809 -9.273 8.337 1.00 94.75 252 SER A N 1
ATOM 1981 C CA . SER A 1 252 ? 8.560 -10.713 8.421 1.00 94.75 252 SER A CA 1
ATOM 1982 C C . SER A 1 252 ? 9.400 -11.486 7.405 1.00 94.75 252 SER A C 1
ATOM 1984 O O . SER A 1 252 ? 10.044 -12.463 7.786 1.00 94.75 252 SER A O 1
ATOM 1986 N N . GLU A 1 253 ? 9.476 -11.015 6.153 1.00 93.31 253 GLU A N 1
ATOM 1987 C CA . GLU A 1 253 ? 10.374 -11.585 5.136 1.00 93.31 253 GLU A CA 1
ATOM 1988 C C . GLU A 1 253 ? 11.827 -11.618 5.642 1.00 93.31 253 GLU A C 1
ATOM 1990 O O . GLU A 1 253 ? 12.501 -12.638 5.533 1.00 93.31 253 GLU A O 1
ATOM 1995 N N . TYR A 1 254 ? 12.294 -10.532 6.267 1.00 91.81 254 TYR A N 1
ATOM 1996 C CA . TYR A 1 254 ? 13.661 -10.429 6.780 1.00 91.81 254 TYR A CA 1
ATOM 1997 C C . TYR A 1 254 ? 13.959 -11.396 7.931 1.00 91.81 254 TYR A C 1
ATOM 1999 O O . TYR A 1 254 ? 14.908 -12.172 7.850 1.00 91.81 254 TYR A O 1
ATOM 2007 N N . ILE A 1 255 ? 13.150 -11.399 8.995 1.00 93.56 255 ILE A N 1
ATOM 2008 C CA . ILE A 1 255 ? 13.426 -12.237 10.178 1.00 93.56 255 ILE A CA 1
ATOM 2009 C C . ILE A 1 255 ? 13.231 -13.735 9.917 1.00 93.56 255 ILE A C 1
ATOM 2011 O O . ILE A 1 255 ? 13.760 -14.556 10.661 1.00 93.56 255 ILE A O 1
ATOM 2015 N N . THR A 1 256 ? 12.469 -14.090 8.879 1.00 91.12 256 THR A N 1
ATOM 2016 C CA . THR A 1 256 ? 12.283 -15.482 8.443 1.00 91.12 256 THR A CA 1
ATOM 2017 C C . THR A 1 256 ? 13.307 -15.916 7.396 1.00 91.12 256 THR A C 1
ATOM 2019 O O . THR A 1 256 ? 13.246 -17.050 6.934 1.00 91.12 256 THR A O 1
ATOM 2022 N N . ASN A 1 257 ? 14.261 -15.042 7.046 1.00 89.94 257 ASN A N 1
ATOM 2023 C CA . ASN A 1 257 ? 15.248 -15.269 5.991 1.00 89.94 257 ASN A CA 1
ATOM 2024 C C . ASN A 1 257 ? 14.604 -15.601 4.629 1.00 89.94 257 ASN A C 1
ATOM 2026 O O . ASN A 1 257 ? 15.178 -16.317 3.815 1.00 89.94 257 ASN A O 1
ATOM 2030 N N . ALA A 1 258 ? 13.406 -15.059 4.394 1.00 88.56 258 ALA A N 1
ATOM 2031 C CA . ALA A 1 258 ? 12.615 -15.194 3.176 1.00 88.56 258 ALA A CA 1
ATOM 2032 C C . ALA A 1 258 ? 12.771 -13.968 2.251 1.00 88.56 258 ALA A C 1
ATOM 2034 O O . ALA A 1 258 ? 11.874 -13.631 1.477 1.00 88.56 258 ALA A O 1
ATOM 2035 N N . ILE A 1 259 ? 13.896 -13.255 2.369 1.00 87.56 259 ILE A N 1
ATOM 2036 C CA . ILE A 1 259 ? 14.238 -12.081 1.566 1.00 87.56 259 ILE A CA 1
ATOM 2037 C C . ILE A 1 259 ? 15.622 -12.259 0.938 1.00 87.56 259 ILE A C 1
ATOM 2039 O O . ILE A 1 259 ? 16.578 -12.604 1.628 1.00 87.56 259 ILE A O 1
ATOM 2043 N N . ASP A 1 260 ? 15.736 -12.005 -0.366 1.00 85.19 260 ASP A N 1
ATOM 2044 C CA . ASP A 1 260 ? 17.009 -11.995 -1.092 1.00 85.19 260 ASP A CA 1
ATOM 2045 C C . ASP A 1 260 ? 17.521 -10.570 -1.358 1.00 85.19 260 ASP A C 1
ATOM 2047 O O . ASP A 1 260 ? 16.828 -9.558 -1.181 1.00 85.19 260 ASP A O 1
ATOM 2051 N N . LEU A 1 261 ? 18.774 -10.494 -1.818 1.00 83.75 261 LEU A N 1
ATOM 2052 C CA . LEU A 1 261 ? 19.399 -9.240 -2.237 1.00 83.75 261 LEU A CA 1
ATOM 2053 C C . LEU A 1 261 ? 18.634 -8.580 -3.388 1.00 83.75 261 LEU A C 1
ATOM 2055 O O . LEU A 1 261 ? 18.514 -7.356 -3.409 1.00 83.75 261 LEU A O 1
ATOM 2059 N N . ASP A 1 262 ? 18.060 -9.361 -4.304 1.00 82.50 262 ASP A N 1
ATOM 2060 C CA . ASP A 1 262 ? 17.278 -8.820 -5.414 1.00 82.50 262 ASP A CA 1
ATOM 2061 C C . ASP A 1 262 ? 15.990 -8.144 -4.929 1.00 82.50 262 ASP A C 1
ATOM 2063 O O . ASP A 1 262 ? 15.610 -7.086 -5.437 1.00 82.50 262 ASP A O 1
ATOM 2067 N N . ARG A 1 263 ? 15.311 -8.692 -3.916 1.00 85.88 263 ARG A N 1
ATOM 2068 C CA . ARG A 1 263 ? 14.157 -8.065 -3.261 1.00 85.88 263 ARG A CA 1
ATOM 2069 C C . ARG A 1 263 ? 14.565 -6.780 -2.560 1.00 85.88 263 ARG A C 1
ATOM 2071 O O . ARG A 1 263 ? 13.868 -5.780 -2.739 1.00 85.88 263 ARG A O 1
ATOM 2078 N N . LEU A 1 264 ? 15.674 -6.775 -1.820 1.00 88.19 264 LEU A N 1
ATOM 2079 C CA . LEU A 1 264 ? 16.196 -5.561 -1.181 1.00 88.19 264 LEU A CA 1
ATOM 2080 C C . LEU A 1 264 ? 16.537 -4.484 -2.217 1.00 88.19 264 LEU A C 1
ATOM 2082 O O . LEU A 1 264 ? 16.116 -3.336 -2.064 1.00 88.19 264 LEU A O 1
ATOM 2086 N N . ARG A 1 265 ? 17.198 -4.860 -3.318 1.00 88.06 265 ARG A N 1
ATOM 2087 C CA . ARG A 1 265 ? 17.500 -3.962 -4.440 1.00 88.06 265 ARG A CA 1
ATOM 2088 C C . ARG A 1 265 ? 16.229 -3.398 -5.065 1.00 88.06 265 ARG A C 1
ATOM 2090 O O . ARG A 1 265 ? 16.122 -2.190 -5.233 1.00 88.06 265 ARG A O 1
ATOM 2097 N N . ARG A 1 266 ? 15.214 -4.231 -5.329 1.00 88.06 266 ARG A N 1
ATOM 2098 C CA . ARG A 1 266 ? 13.911 -3.771 -5.851 1.00 88.06 266 ARG A CA 1
ATOM 2099 C C . ARG A 1 266 ? 13.221 -2.775 -4.916 1.00 88.06 266 ARG A C 1
ATOM 2101 O O . ARG A 1 266 ? 12.553 -1.863 -5.401 1.00 88.06 266 ARG A O 1
ATOM 2108 N N . LEU A 1 267 ? 13.328 -2.954 -3.598 1.00 91.12 267 LEU A N 1
ATOM 2109 C CA . LEU A 1 267 ? 12.778 -2.012 -2.620 1.00 91.12 267 LEU A CA 1
ATOM 2110 C C . LEU A 1 267 ? 13.559 -0.690 -2.621 1.00 91.12 267 LEU A C 1
ATOM 2112 O O . LEU A 1 267 ? 12.935 0.369 -2.687 1.00 91.12 267 LEU A O 1
ATOM 2116 N N . ALA A 1 268 ? 14.893 -0.747 -2.615 1.00 93.56 268 ALA A N 1
ATOM 2117 C CA . ALA A 1 268 ? 15.756 0.430 -2.683 1.00 93.56 268 ALA A CA 1
ATOM 2118 C C . ALA A 1 268 ? 15.531 1.233 -3.976 1.00 93.56 268 ALA A C 1
ATOM 2120 O O . ALA A 1 268 ? 15.265 2.434 -3.914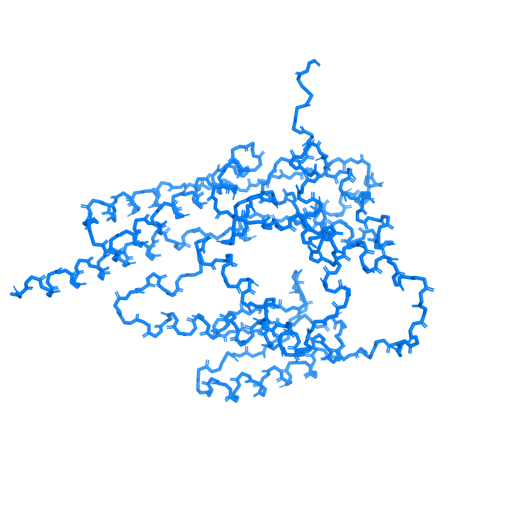 1.00 93.56 268 ALA A O 1
ATOM 2121 N N . ASP A 1 269 ? 15.517 0.565 -5.131 1.00 94.06 269 ASP A N 1
ATOM 2122 C CA . ASP A 1 269 ? 15.326 1.196 -6.441 1.00 94.06 269 ASP A CA 1
ATOM 2123 C C . ASP A 1 269 ? 13.981 1.922 -6.539 1.00 94.06 269 ASP A C 1
ATOM 2125 O O . ASP A 1 269 ? 13.882 2.984 -7.148 1.00 94.06 269 ASP A O 1
ATOM 2129 N N . ARG A 1 270 ? 12.928 1.398 -5.898 1.00 94.25 270 ARG A N 1
ATOM 2130 C CA . ARG A 1 270 ? 11.630 2.088 -5.833 1.00 94.25 270 ARG A CA 1
ATOM 2131 C C . ARG A 1 270 ? 11.701 3.375 -5.024 1.00 94.25 270 ARG A C 1
ATOM 2133 O O . ARG A 1 270 ? 11.090 4.358 -5.429 1.00 94.25 270 ARG A O 1
ATOM 2140 N N . ILE A 1 271 ? 12.422 3.385 -3.903 1.00 95.88 271 ILE A N 1
ATOM 2141 C CA . ILE A 1 271 ? 12.603 4.598 -3.096 1.00 95.88 271 ILE A CA 1
ATOM 2142 C C . ILE A 1 271 ? 13.397 5.647 -3.879 1.00 95.88 271 ILE A C 1
ATOM 2144 O O . ILE A 1 271 ? 12.981 6.806 -3.920 1.00 95.88 271 ILE A O 1
ATOM 2148 N N . LEU A 1 272 ? 14.479 5.237 -4.546 1.00 96.81 272 LEU A N 1
ATOM 2149 C CA . LEU A 1 272 ? 15.284 6.112 -5.402 1.00 96.81 272 LEU A CA 1
ATOM 2150 C C . LEU A 1 272 ? 14.451 6.678 -6.560 1.00 96.81 272 LEU A C 1
ATOM 2152 O O . LEU A 1 272 ? 14.427 7.888 -6.761 1.00 96.81 272 LEU A O 1
ATOM 2156 N N . ALA A 1 273 ? 13.682 5.840 -7.255 1.00 96.88 273 ALA A N 1
ATOM 2157 C CA . ALA A 1 273 ? 12.817 6.268 -8.351 1.00 96.88 273 ALA A CA 1
ATOM 2158 C C . ALA A 1 273 ? 11.693 7.224 -7.908 1.00 96.88 273 ALA A C 1
ATOM 2160 O O . ALA A 1 273 ? 11.372 8.172 -8.624 1.00 96.88 273 ALA A O 1
ATOM 2161 N N . ILE A 1 274 ? 11.102 7.011 -6.723 1.00 95.88 274 ILE A N 1
ATOM 2162 C CA . ILE A 1 274 ? 10.141 7.960 -6.138 1.00 95.88 274 ILE A CA 1
ATOM 2163 C C . ILE A 1 274 ? 10.829 9.300 -5.866 1.00 95.88 274 ILE A C 1
ATOM 2165 O O . ILE A 1 274 ? 10.263 10.341 -6.191 1.00 95.88 274 ILE A O 1
ATOM 2169 N N . GLN A 1 275 ? 12.043 9.286 -5.309 1.00 96.62 275 GLN A N 1
ATOM 2170 C CA . GLN A 1 275 ? 12.802 10.511 -5.060 1.00 96.62 275 GLN A CA 1
ATOM 2171 C C . GLN A 1 275 ? 13.122 11.253 -6.366 1.00 96.62 275 GLN A C 1
ATOM 2173 O O . GLN A 1 275 ? 12.868 12.451 -6.445 1.00 96.62 275 GLN A O 1
ATOM 2178 N N . MET A 1 276 ? 13.558 10.546 -7.414 1.00 96.31 276 MET A N 1
ATOM 2179 C CA . MET A 1 276 ? 13.771 11.130 -8.745 1.00 96.31 276 MET A CA 1
ATOM 2180 C C . MET A 1 276 ? 12.503 11.810 -9.276 1.00 96.31 276 MET A C 1
ATOM 2182 O O . MET A 1 276 ? 12.558 12.930 -9.780 1.00 96.31 276 MET A O 1
ATOM 2186 N N . ALA A 1 277 ? 11.344 11.152 -9.153 1.00 95.31 277 ALA A N 1
ATOM 2187 C CA . ALA A 1 277 ? 10.071 11.716 -9.598 1.00 95.31 277 ALA A CA 1
ATOM 2188 C C . ALA A 1 277 ? 9.690 12.981 -8.807 1.00 95.31 277 ALA A C 1
ATOM 2190 O O . ALA A 1 277 ? 9.203 13.945 -9.396 1.00 95.31 277 ALA A O 1
ATOM 2191 N N . ILE A 1 278 ? 9.947 13.009 -7.493 1.00 93.25 278 ILE A N 1
ATOM 2192 C CA . ILE A 1 278 ? 9.751 14.195 -6.637 1.00 93.25 278 ILE A CA 1
ATOM 2193 C C . ILE A 1 278 ? 10.679 15.343 -7.061 1.00 93.25 278 ILE A C 1
ATOM 2195 O O . ILE A 1 278 ? 10.267 16.501 -7.052 1.00 93.25 278 ILE A O 1
ATOM 2199 N N . GLU A 1 279 ? 11.905 15.027 -7.476 1.00 94.44 279 GLU A N 1
ATOM 2200 C CA . GLU A 1 279 ? 12.908 15.985 -7.965 1.00 94.44 279 GLU A CA 1
ATOM 2201 C C . GLU A 1 279 ? 12.667 16.446 -9.412 1.00 94.44 279 GLU A C 1
ATOM 2203 O O . GLU A 1 279 ? 13.416 17.266 -9.941 1.00 94.44 279 GLU A O 1
ATOM 2208 N N . GLY A 1 280 ? 11.592 15.974 -10.048 1.00 93.62 280 GLY A N 1
ATOM 2209 C CA . GLY A 1 280 ? 11.151 16.453 -11.354 1.00 93.62 280 GLY A CA 1
ATOM 2210 C C . GLY A 1 280 ? 11.453 15.522 -12.523 1.00 93.62 280 GLY A C 1
ATOM 2211 O O . GLY A 1 280 ? 11.190 15.919 -13.657 1.00 93.62 280 GLY A O 1
ATOM 2212 N N . ALA A 1 281 ? 11.944 14.302 -12.290 1.00 96.31 281 ALA A N 1
ATOM 2213 C CA . ALA A 1 281 ? 12.041 13.284 -13.334 1.00 96.31 281 ALA A CA 1
ATOM 2214 C C . ALA A 1 281 ? 10.643 12.928 -13.872 1.00 96.31 281 ALA A C 1
ATOM 2216 O O . ALA A 1 281 ? 9.689 12.770 -13.108 1.00 96.31 281 ALA A O 1
ATOM 2217 N N . ASN A 1 282 ? 10.510 12.805 -15.193 1.00 96.25 282 ASN A N 1
ATOM 2218 C CA . ASN A 1 282 ? 9.274 12.344 -15.825 1.00 96.25 282 ASN A CA 1
ATOM 2219 C C . ASN A 1 282 ? 9.238 10.805 -15.934 1.00 96.25 282 ASN A C 1
ATOM 2221 O O . ASN A 1 282 ? 10.174 10.105 -15.540 1.00 96.25 282 ASN A O 1
ATOM 2225 N N . PHE A 1 283 ? 8.151 10.265 -16.492 1.00 97.19 283 PHE A N 1
ATOM 2226 C CA . PHE A 1 283 ? 7.993 8.819 -16.678 1.00 97.19 283 PHE A CA 1
ATOM 2227 C C . PHE A 1 283 ? 9.141 8.181 -17.482 1.00 97.19 283 PHE A C 1
ATOM 2229 O O . PHE A 1 283 ? 9.596 7.097 -17.129 1.00 97.19 283 PHE A O 1
ATOM 2236 N N . LEU A 1 284 ? 9.627 8.835 -18.542 1.00 97.88 284 LEU A N 1
ATOM 2237 C CA . LEU A 1 284 ? 10.710 8.309 -19.383 1.00 97.88 284 LEU A CA 1
ATOM 2238 C C . LEU A 1 284 ? 12.042 8.290 -18.632 1.00 97.88 284 LEU A C 1
ATOM 2240 O O . LEU A 1 284 ? 12.740 7.283 -18.677 1.00 97.88 284 LEU A O 1
ATOM 2244 N N . ASP A 1 285 ? 12.353 9.359 -17.896 1.00 97.94 285 ASP A N 1
ATOM 2245 C CA . ASP A 1 285 ? 13.571 9.467 -17.086 1.00 97.94 285 ASP A CA 1
ATOM 2246 C C . ASP A 1 285 ? 13.662 8.279 -16.096 1.00 97.94 285 ASP A C 1
ATOM 2248 O O . ASP A 1 285 ? 14.675 7.584 -16.011 1.00 97.94 285 ASP A O 1
ATOM 2252 N N . VAL A 1 286 ? 12.560 7.974 -15.400 1.00 97.88 286 VAL A N 1
ATOM 2253 C CA . VAL A 1 286 ? 12.491 6.849 -14.448 1.00 97.88 286 VAL A CA 1
ATOM 2254 C C . VAL A 1 286 ? 12.421 5.484 -15.151 1.00 97.88 286 VAL A C 1
ATOM 2256 O O . VAL A 1 286 ? 12.954 4.499 -14.641 1.00 97.88 286 VAL A O 1
ATOM 2259 N N . TYR A 1 287 ? 11.790 5.395 -16.327 1.00 97.94 287 TYR A N 1
ATOM 2260 C CA . TYR A 1 287 ? 11.827 4.191 -17.166 1.00 97.94 287 TYR A CA 1
ATOM 2261 C C . TYR A 1 287 ? 13.247 3.827 -17.590 1.00 97.94 287 TYR A C 1
ATOM 2263 O O . TYR A 1 287 ? 13.634 2.671 -17.432 1.00 97.94 287 TYR A O 1
ATOM 2271 N N . HIS A 1 288 ? 14.035 4.796 -18.056 1.00 97.88 288 HIS A N 1
ATOM 2272 C CA . HIS A 1 288 ? 15.430 4.568 -18.417 1.00 97.88 288 HIS A CA 1
ATOM 2273 C C . HIS A 1 288 ? 16.265 4.136 -17.211 1.00 97.88 288 HIS A C 1
ATOM 2275 O O . HIS A 1 288 ? 16.990 3.152 -17.317 1.00 97.88 288 HIS A O 1
ATOM 2281 N N . TYR A 1 289 ? 16.064 4.757 -16.044 1.00 97.31 289 TYR A N 1
ATOM 2282 C CA . TYR A 1 289 ? 16.697 4.319 -14.796 1.00 97.31 289 TYR A CA 1
ATOM 2283 C C . TYR A 1 289 ? 16.431 2.838 -14.477 1.00 97.31 289 TYR A C 1
ATOM 2285 O O . TYR A 1 289 ? 17.361 2.080 -14.202 1.00 97.31 289 TYR A O 1
ATOM 2293 N N . PHE A 1 290 ? 15.175 2.383 -14.545 1.00 96.06 290 PHE A N 1
ATOM 2294 C CA . PHE A 1 290 ? 14.879 0.967 -14.315 1.00 96.06 290 PHE A CA 1
ATOM 2295 C C . PHE A 1 290 ? 15.395 0.066 -15.441 1.00 96.06 290 PHE A C 1
ATOM 2297 O O . PHE A 1 290 ? 15.824 -1.055 -15.167 1.00 96.06 290 PHE A O 1
ATOM 2304 N N . LEU A 1 291 ? 15.356 0.524 -16.694 1.00 95.88 291 LEU A N 1
ATOM 2305 C CA . LEU A 1 291 ? 15.830 -0.248 -17.840 1.00 95.88 291 LEU A CA 1
ATOM 2306 C C . LEU A 1 291 ? 17.335 -0.510 -17.755 1.00 95.88 291 LEU A C 1
ATOM 2308 O O . LEU A 1 291 ? 17.750 -1.648 -17.949 1.00 95.88 291 LEU A O 1
ATOM 2312 N N . GLU A 1 292 ? 18.134 0.496 -17.403 1.00 94.31 292 GLU A N 1
ATOM 2313 C CA . GLU A 1 292 ? 19.585 0.359 -17.217 1.00 94.31 292 GLU A CA 1
ATOM 2314 C C . GLU A 1 292 ? 19.934 -0.634 -16.102 1.00 94.31 292 GLU A C 1
ATOM 2316 O O . GLU A 1 292 ? 20.905 -1.380 -16.209 1.00 94.31 292 GLU A O 1
ATOM 2321 N N . ARG A 1 293 ? 19.127 -0.680 -15.037 1.00 89.50 293 ARG A N 1
ATOM 2322 C CA . ARG A 1 293 ? 19.389 -1.535 -13.870 1.00 89.50 293 ARG A CA 1
ATOM 2323 C C . ARG A 1 293 ? 18.904 -2.971 -14.027 1.00 89.50 293 ARG A C 1
ATOM 2325 O O . ARG A 1 293 ? 19.512 -3.873 -13.456 1.00 89.50 293 ARG A O 1
ATOM 2332 N N . ILE A 1 294 ? 17.794 -3.173 -14.737 1.00 89.00 294 ILE A N 1
ATOM 2333 C CA . ILE A 1 294 ? 17.108 -4.470 -14.847 1.00 89.00 294 ILE A CA 1
ATOM 2334 C C . ILE A 1 294 ? 17.395 -5.145 -16.197 1.00 89.00 294 ILE A C 1
ATOM 2336 O O . ILE A 1 294 ? 17.371 -6.368 -16.291 1.00 89.00 294 ILE A O 1
ATOM 2340 N N . GLY A 1 295 ? 17.615 -4.370 -17.262 1.00 89.06 295 GLY A N 1
ATOM 2341 C CA . GLY A 1 295 ? 17.800 -4.878 -18.627 1.00 89.06 295 GLY A CA 1
ATOM 2342 C C . GLY A 1 295 ? 16.527 -5.431 -19.285 1.00 89.06 295 GLY A C 1
ATOM 2343 O O . GLY A 1 295 ? 16.578 -5.907 -20.416 1.00 89.06 295 GLY A O 1
ATOM 2344 N N . ASN A 1 296 ? 15.374 -5.371 -18.607 1.00 92.19 296 ASN A N 1
ATOM 2345 C CA . ASN A 1 296 ? 14.095 -5.869 -19.112 1.00 92.19 296 ASN A CA 1
ATOM 2346 C C . ASN A 1 296 ? 13.078 -4.730 -19.273 1.00 92.19 296 ASN A C 1
ATOM 2348 O O . ASN A 1 296 ? 12.593 -4.175 -18.287 1.00 92.19 296 ASN A O 1
ATOM 2352 N N . GLU A 1 297 ? 12.702 -4.433 -20.517 1.00 94.38 297 GLU A N 1
ATOM 2353 C CA . GLU A 1 297 ? 11.781 -3.342 -20.867 1.00 94.38 297 GLU A CA 1
ATOM 2354 C C . GLU A 1 297 ? 10.406 -3.458 -20.194 1.00 94.38 297 GLU A C 1
ATOM 2356 O O . GLU A 1 297 ? 9.887 -2.501 -19.617 1.00 94.38 297 GLU A O 1
ATOM 2361 N N . SER A 1 298 ? 9.810 -4.651 -20.216 1.00 90.94 298 SER A N 1
ATOM 2362 C CA . SER A 1 298 ? 8.488 -4.890 -19.629 1.00 90.94 298 SER A CA 1
ATOM 2363 C C . SER A 1 298 ? 8.498 -4.672 -18.116 1.00 90.94 298 SER A C 1
ATOM 2365 O O . SER A 1 298 ? 7.581 -4.052 -17.574 1.00 90.94 298 SER A O 1
ATOM 2367 N N . GLN A 1 299 ? 9.537 -5.147 -17.427 1.00 89.25 299 GLN A N 1
ATOM 2368 C CA . GLN A 1 299 ? 9.692 -4.986 -15.984 1.00 89.25 299 GLN A CA 1
ATOM 2369 C C . GLN A 1 299 ? 10.055 -3.547 -15.602 1.00 89.25 299 GLN A C 1
ATOM 2371 O O . GLN A 1 299 ? 9.551 -3.049 -14.592 1.00 89.25 299 GLN A O 1
ATOM 2376 N N . ALA A 1 300 ? 10.872 -2.863 -16.406 1.00 94.81 300 ALA A N 1
ATOM 2377 C CA . ALA A 1 300 ? 11.165 -1.446 -16.228 1.00 94.81 300 ALA A CA 1
ATOM 2378 C C . ALA A 1 300 ? 9.881 -0.613 -16.313 1.00 94.81 300 ALA A C 1
ATOM 2380 O O . ALA A 1 300 ? 9.571 0.129 -15.383 1.00 94.81 300 ALA A O 1
ATOM 2381 N N . TYR A 1 301 ? 9.055 -0.848 -17.340 1.00 95.44 301 TYR A N 1
ATOM 2382 C CA . TYR A 1 301 ? 7.744 -0.212 -17.471 1.00 95.44 301 TYR A CA 1
ATOM 2383 C C . TYR A 1 301 ? 6.856 -0.447 -16.243 1.00 95.44 301 TYR A C 1
ATOM 2385 O O . TYR A 1 301 ? 6.265 0.498 -15.724 1.00 95.44 301 TYR A O 1
ATOM 2393 N N . GLU A 1 302 ? 6.756 -1.685 -15.743 1.00 92.25 302 GLU A N 1
ATOM 2394 C CA . GLU A 1 302 ? 5.914 -1.978 -14.574 1.00 92.25 302 GLU A CA 1
ATOM 2395 C C . GLU A 1 302 ? 6.396 -1.277 -13.298 1.00 92.25 302 GLU A C 1
ATOM 2397 O O . GLU A 1 302 ? 5.571 -0.844 -12.489 1.00 92.25 302 GLU A O 1
ATOM 2402 N N . ASN A 1 303 ? 7.711 -1.158 -13.094 1.00 93.00 303 ASN A N 1
ATOM 2403 C CA . ASN A 1 303 ? 8.248 -0.435 -11.944 1.00 93.00 303 ASN A CA 1
ATOM 2404 C C . ASN A 1 303 ? 8.021 1.076 -12.076 1.00 93.00 303 ASN A C 1
ATOM 2406 O O . ASN A 1 303 ? 7.513 1.681 -11.133 1.00 93.00 303 ASN A O 1
ATOM 2410 N N . THR A 1 304 ? 8.261 1.663 -13.250 1.00 96.44 304 THR A N 1
ATOM 2411 C CA . THR A 1 304 ? 7.955 3.077 -13.517 1.00 96.44 304 THR A CA 1
ATOM 2412 C C . THR A 1 304 ? 6.470 3.375 -13.350 1.00 96.44 304 THR A C 1
ATOM 2414 O O . THR A 1 304 ? 6.094 4.313 -12.649 1.00 96.44 304 THR A O 1
ATOM 2417 N N . ARG A 1 305 ? 5.595 2.530 -13.909 1.00 95.06 305 ARG A N 1
ATOM 2418 C CA . ARG A 1 305 ? 4.142 2.639 -13.736 1.00 95.06 305 ARG A CA 1
ATOM 2419 C C . ARG A 1 305 ? 3.759 2.707 -12.265 1.00 95.06 305 ARG A C 1
ATOM 2421 O O . ARG A 1 305 ? 2.938 3.538 -11.899 1.00 95.06 305 ARG A O 1
ATOM 2428 N N . ARG A 1 306 ? 4.347 1.865 -11.409 1.00 92.19 306 ARG A N 1
ATOM 2429 C CA . ARG A 1 306 ? 4.061 1.868 -9.964 1.00 92.19 306 ARG A CA 1
ATOM 2430 C C . ARG A 1 306 ? 4.459 3.175 -9.277 1.00 92.19 306 ARG A C 1
ATOM 2432 O O . ARG A 1 306 ? 3.734 3.583 -8.377 1.00 92.19 306 ARG A O 1
ATOM 2439 N N . VAL A 1 307 ? 5.549 3.816 -9.704 1.00 94.75 307 VAL A N 1
ATOM 2440 C CA . VAL A 1 307 ? 5.997 5.117 -9.173 1.00 94.75 307 VAL A CA 1
ATOM 2441 C C . VAL A 1 307 ? 5.019 6.232 -9.549 1.00 94.75 307 VAL A C 1
ATOM 2443 O O . VAL A 1 307 ? 4.661 7.052 -8.712 1.00 94.75 307 VAL A O 1
ATOM 2446 N N . PHE A 1 308 ? 4.546 6.234 -10.795 1.00 94.62 308 PHE A N 1
ATOM 2447 C CA . PHE A 1 308 ? 3.740 7.327 -11.347 1.00 94.62 308 PHE A CA 1
ATOM 2448 C C . PHE A 1 308 ? 2.220 7.141 -11.233 1.00 94.62 308 PHE A C 1
ATOM 2450 O O . PHE A 1 308 ? 1.453 8.063 -11.522 1.00 94.62 308 PHE A O 1
ATOM 2457 N N . ARG A 1 309 ? 1.753 5.955 -10.835 1.00 91.06 309 ARG A N 1
ATOM 2458 C CA . ARG A 1 309 ? 0.326 5.629 -10.780 1.00 91.06 309 ARG A CA 1
ATOM 2459 C C . ARG A 1 309 ? -0.443 6.607 -9.879 1.00 91.06 309 ARG A C 1
ATOM 2461 O O . ARG A 1 309 ? -0.194 6.701 -8.683 1.00 91.06 309 ARG A O 1
ATOM 2468 N N . GLY A 1 310 ? -1.429 7.277 -10.470 1.00 88.56 310 GLY A N 1
ATOM 2469 C CA . GLY A 1 310 ? -2.292 8.291 -9.859 1.00 88.56 310 GLY A CA 1
ATOM 2470 C C . GLY A 1 310 ? -1.761 9.724 -9.913 1.00 88.56 310 GLY A C 1
ATOM 2471 O O . GLY A 1 310 ? -2.558 10.653 -9.808 1.00 88.56 310 GLY A O 1
ATOM 2472 N N . GLY A 1 311 ? -0.461 9.919 -10.142 1.00 88.12 311 GLY A N 1
ATOM 2473 C CA . GLY A 1 311 ? 0.164 11.236 -10.254 1.00 88.12 311 GLY A CA 1
ATOM 2474 C C . GLY A 1 311 ? 0.226 11.781 -11.683 1.00 88.12 311 GLY A C 1
ATOM 2475 O O . GLY A 1 311 ? -0.341 11.218 -12.623 1.00 88.12 311 GLY A O 1
ATOM 2476 N N . VAL A 1 312 ? 0.944 12.897 -11.835 1.00 88.69 312 VAL A N 1
ATOM 2477 C CA . VAL A 1 312 ? 1.313 13.474 -13.137 1.00 88.69 312 VAL A CA 1
ATOM 2478 C C . VAL A 1 312 ? 2.547 12.768 -13.698 1.00 88.69 312 VAL A C 1
ATOM 2480 O O . VAL A 1 312 ? 3.449 12.418 -12.946 1.00 88.69 312 VAL A O 1
ATOM 2483 N N . LEU A 1 313 ? 2.587 12.554 -15.015 1.00 86.56 313 LEU A N 1
ATOM 2484 C CA . LEU A 1 313 ? 3.665 11.807 -15.690 1.00 86.56 313 LEU A CA 1
ATOM 2485 C C . LEU A 1 313 ? 4.811 12.686 -16.198 1.00 86.56 313 LEU A C 1
ATOM 2487 O O . LEU A 1 313 ? 5.836 12.175 -16.647 1.00 86.56 313 LEU A O 1
ATOM 2491 N N . ASN A 1 314 ? 4.607 13.999 -16.190 1.00 84.69 314 ASN A N 1
ATOM 2492 C CA . ASN A 1 314 ? 5.548 14.984 -16.696 1.00 84.69 314 ASN A CA 1
ATOM 2493 C C . ASN A 1 314 ? 6.429 15.541 -15.574 1.00 84.69 314 ASN A C 1
ATOM 2495 O O . ASN A 1 314 ? 6.195 15.302 -14.390 1.00 84.69 314 ASN A O 1
ATOM 2499 N N . ARG A 1 315 ? 7.452 16.302 -15.971 1.00 78.06 315 ARG A N 1
ATOM 2500 C CA . ARG A 1 315 ? 8.325 16.993 -15.024 1.00 78.06 315 ARG A CA 1
ATOM 2501 C C . ARG A 1 315 ? 7.511 17.974 -14.186 1.00 78.06 315 ARG A C 1
ATOM 2503 O O . ARG A 1 315 ? 6.651 18.688 -14.713 1.00 78.06 315 ARG A O 1
ATOM 2510 N N . TRP A 1 316 ? 7.820 18.052 -12.895 1.00 59.69 316 TRP A N 1
ATOM 2511 C CA . TRP A 1 316 ? 7.273 19.059 -11.989 1.00 59.69 316 TRP A CA 1
ATOM 2512 C C . TRP A 1 316 ? 7.831 20.443 -12.353 1.00 59.69 316 TRP A C 1
ATOM 2514 O O . TRP A 1 316 ? 8.748 20.944 -11.725 1.00 59.69 316 TRP A O 1
ATOM 2524 N N . GLY A 1 317 ? 7.266 21.058 -13.395 1.00 38.69 317 GLY A N 1
ATOM 2525 C CA . GLY A 1 317 ? 7.616 22.403 -13.846 1.00 38.69 317 GLY A CA 1
ATOM 2526 C C . GLY A 1 317 ? 8.682 22.445 -14.942 1.00 38.69 317 GLY A C 1
ATOM 2527 O O . GLY A 1 317 ? 9.876 22.436 -14.681 1.00 38.69 317 GLY A O 1
ATOM 2528 N N . THR A 1 318 ? 8.233 22.632 -16.181 1.00 29.05 318 THR A N 1
ATOM 2529 C CA . THR A 1 318 ? 8.794 23.689 -17.034 1.00 29.05 318 THR A CA 1
ATOM 2530 C C . THR A 1 318 ? 7.769 24.820 -17.000 1.00 29.05 318 THR A C 1
ATOM 2532 O O . THR A 1 318 ? 6.766 24.799 -17.706 1.00 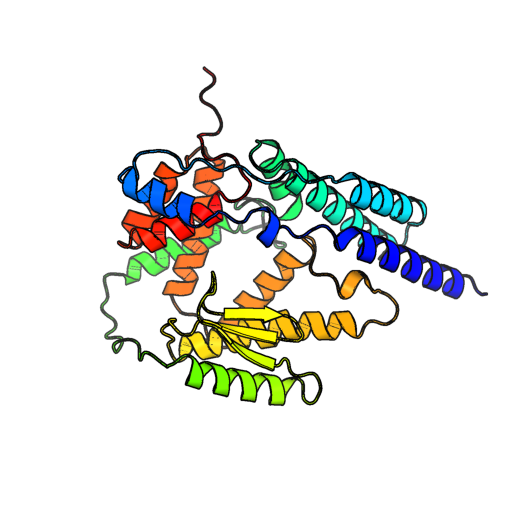29.05 318 THR A O 1
ATOM 2535 N N . LEU A 1 319 ? 7.957 25.731 -16.049 1.00 30.83 319 LEU A N 1
ATOM 2536 C CA . LEU A 1 319 ? 7.403 27.081 -16.081 1.00 30.83 319 LEU A CA 1
ATOM 2537 C C . LEU A 1 319 ? 8.568 28.021 -15.772 1.00 30.83 319 LEU A C 1
ATOM 2539 O O . LEU A 1 319 ? 8.713 28.490 -14.648 1.00 30.83 319 LEU A O 1
ATOM 2543 N N . TYR A 1 320 ? 9.417 28.193 -16.780 1.00 30.97 320 TY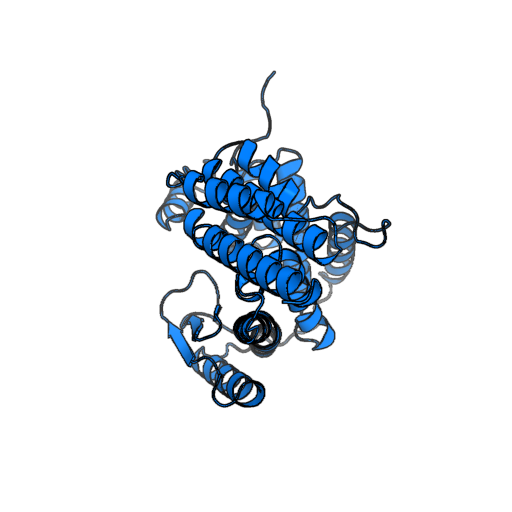R A N 1
ATOM 2544 C CA . TYR A 1 320 ? 9.955 29.481 -17.200 1.00 30.97 320 TYR A CA 1
ATOM 2545 C C . TYR A 1 320 ? 9.877 29.505 -18.723 1.00 30.97 320 TYR A C 1
ATOM 2547 O O . TYR A 1 320 ? 10.225 28.462 -19.326 1.00 30.97 320 TYR A O 1
#

Organism: NCBI:txid1129794

Secondary structure (DSSP, 8-state):
--HHHHHHHHHHHHHHHHHHHHTT--HHHHTPPPHHHHHHHHHTTT-S-----PPP---HHHHHHHHHHHTT--SSHHHHHHHHHHHHHHHHHHHHHTTTSHHHHHHHHHHH--TTS--TTSS--HHHHHHHHHHHHHHHTT----PPPPP-B-HHHHHHHHHHHHHHHHGGGPPEEEEES--SSSEEEETTEEEEETT--B-HHHHHHHIIIIIIIIIHHHHHHHT-SS-GGGG---HHHHHHHHHHHHHHHHHTT---HHHHHHHHHHHHHHHHHHTT--HHHHHHHHHHHH--HHHHHHHHHHHHTTS--S-S----

Radius of gyration: 21.49 Å; chains: 1; bounding box: 57×56×64 Å

Sequence (320 aa):
MNKKELEKERFCKVSSILYSASQPIRILSHLEWNRDIKRQFFADKCKELPKVNYPQFDPSKTLTLVNEARALIGNTDIDNWLQRISIKLEYGALMMASAGTKKFYEFSEKLYGKPTNPFTDGKSTPLELANTFDKQISSYANYDLGAPPPMCYLASDIAKQMQDAVVKMFGDEAPQVEIVDELSANALANPKLIRIRKTACFTDLDAQQLISHEAHIHVATSINGLHQPHLKILAAGHPGTTKTQEGLAVFSEYITNAIDLDRLRRLADRILAIQMAIEGANFLDVYHYFLERIGNESQAYENTRRVFRGGVLNRWGTLY

Foldseek 3Di:
DPPVVVVLQLLLVLLVLLLVLQVLLPQVVQLDDDPVQVVVCVVVVVPDFGDDDTDAADSVSSLVSLVVSLVSQDDDPSSVVSPVSSLQSSLSRQLSNQFQHAVVVVSVCVLQNAQPDDDPVNPDGVLNLLVVLVVVLVVCPPDPPPDDDFQFDFLVVLLVLLQVLQCVVPPVQRAHEEEDCDDPDQWDDDLRYIYGHRPDGDGPLRSQLCNLQRRVQHNVQLVVQVPPPRRVNSNRDGSNCVNVSNVNSVVSCVVVVSDDSVNSNLSSLLSVLLVCVVVFDALSSQLVVQCVVPVDNSVSNSSSCVSCRRYHRGGPDPPD